Protein AF-A0A9K3JMM3-F1 (afdb_monomer)

pLDDT: mean 75.7, std 21.14, range [38.44, 96.19]

Sequence (194 aa):
MEPSAQTVDEVAEAVVTAVVGEQLLEKEHEPLLEPLADPWCVDEVEKDARACENVYDCAMMAVAKGASACLDSLWYVHSGGSRHMTGCRALLKDFKNHGWGDISFGNNSKGKVLGSGIVQNGNLKFENVKLIDNLKFNLLSVSQVSDKGCGSFFTKDSCKIIGPEMVKKIEVVIAGGKTHLVAQRSGNVYVVDM

InterPro domains:
  IPR054722 Retrovirus-related Pol polyprotein from transposon TNT 1-94-like, beta-barrel domain [PF22936] (75-150)

Organism: Helianthus annuus (NCBI:txid4232)

Mean predicted aligned error: 13.37 Å

Solvent-accessible surface area (backbone atoms only — not comparable to full-atom values): 11878 Å² total; per-residue (Å²): 135,80,82,83,78,79,51,76,64,60,56,50,52,51,50,52,49,55,66,58,65,78,64,84,77,80,87,76,80,73,78,79,72,73,86,72,73,64,90,82,62,85,70,91,67,87,66,85,73,74,72,40,82,38,53,62,59,49,48,52,40,19,69,76,61,37,73,84,56,28,68,85,68,48,68,43,81,28,62,92,29,71,54,34,34,26,42,39,63,43,65,40,42,86,62,43,81,64,58,68,63,70,44,75,47,97,84,72,47,72,33,47,30,51,27,32,16,31,40,72,59,92,92,50,72,45,71,72,29,28,32,27,57,91,38,90,62,27,32,40,16,44,43,67,42,39,75,70,48,26,36,81,49,78,54,99,89,48,75,44,82,39,53,45,77,59,37,58,57,49,53,57,54,53,73,77,45,92,77,92,79,77,60,48,77,56,91,40,38,67,48,65,91,130

Foldseek 3Di:
DDDDDDDPVVVVVVVVCVVVVVPPPDDPPDPPDDPDDDPPDDPPDPPPPPAQQALVVLVVQCVVPNNSRSQQNDEDEDQADLAFEHQHPHQFDPWDQPFDDWDADPVRDTWTFRTAGWHDDVPDIDGRHTNTHPDSHGYDQQLSLVVQLWHWDDDPRDTDTHHNVVVVVVVVVVVVDDDDAAFPDDNSHTHDDD

Structure (mmCIF, N/CA/C/O backbone):
data_AF-A0A9K3JMM3-F1
#
_entry.id   AF-A0A9K3JMM3-F1
#
loop_
_atom_site.group_PDB
_atom_site.id
_atom_site.type_symbol
_atom_site.label_atom_id
_atom_site.label_alt_id
_atom_site.label_comp_id
_atom_site.label_asym_id
_atom_site.label_entity_id
_atom_site.label_seq_id
_atom_site.pdbx_PDB_ins_code
_atom_site.Cartn_x
_atom_site.Cartn_y
_atom_site.Cartn_z
_atom_site.occupancy
_atom_site.B_iso_or_equiv
_atom_site.auth_seq_id
_atom_site.auth_comp_id
_atom_site.auth_asym_id
_atom_site.auth_atom_id
_atom_site.pdbx_PDB_model_num
ATOM 1 N N . MET A 1 1 ? -44.384 27.403 29.704 1.00 40.84 1 MET A N 1
ATOM 2 C CA . MET A 1 1 ? -44.142 26.360 28.689 1.00 40.84 1 MET A CA 1
ATOM 3 C C . MET A 1 1 ? -42.643 26.270 28.522 1.00 40.84 1 MET A C 1
ATOM 5 O O . MET A 1 1 ? -42.062 27.150 27.904 1.00 40.84 1 MET A O 1
ATOM 9 N N . GLU A 1 2 ? -42.021 25.302 29.186 1.00 38.44 2 GLU A N 1
ATOM 10 C CA . GLU A 1 2 ? -40.611 24.980 28.953 1.00 38.44 2 GLU A CA 1
ATOM 11 C C . GLU A 1 2 ? -40.484 24.204 27.634 1.00 38.44 2 GLU A C 1
ATOM 13 O O . GLU A 1 2 ? -41.403 23.451 27.293 1.00 38.44 2 GLU A O 1
ATOM 18 N N . PRO A 1 3 ? -39.394 24.377 26.869 1.00 44.03 3 PRO A N 1
ATOM 19 C CA . PRO A 1 3 ? -39.139 23.532 25.717 1.00 44.03 3 PRO A CA 1
ATOM 20 C C . PRO A 1 3 ? -38.742 22.130 26.195 1.00 44.03 3 PRO A C 1
ATOM 22 O O . PRO A 1 3 ? -37.844 21.967 27.017 1.00 44.03 3 PRO A O 1
ATOM 25 N N . SER A 1 4 ? -39.430 21.121 25.666 1.00 50.47 4 SER A N 1
ATOM 26 C CA . SER A 1 4 ? -39.085 19.707 25.818 1.00 50.47 4 SER A CA 1
ATOM 27 C C . SER A 1 4 ? -37.647 19.471 25.348 1.00 50.47 4 SER A C 1
ATOM 29 O O . SER A 1 4 ? -37.354 19.654 24.167 1.00 50.47 4 SER A O 1
ATOM 31 N N . ALA A 1 5 ? -36.754 19.073 26.256 1.00 52.50 5 ALA A N 1
ATOM 32 C CA . ALA A 1 5 ? -35.408 18.635 25.905 1.00 52.50 5 ALA A CA 1
ATOM 33 C C . ALA A 1 5 ? -35.500 17.288 25.175 1.00 52.50 5 ALA A C 1
ATOM 35 O O . ALA A 1 5 ? -35.987 16.312 25.743 1.00 52.50 5 ALA A O 1
ATOM 36 N N . GLN A 1 6 ? -35.058 17.248 23.918 1.00 56.22 6 GLN A N 1
ATOM 37 C CA . GLN A 1 6 ? -34.890 15.990 23.191 1.00 56.22 6 GLN A CA 1
ATOM 38 C C . GLN A 1 6 ? -33.828 15.145 23.889 1.00 56.22 6 GLN A C 1
ATOM 40 O O . GLN A 1 6 ? -32.805 15.663 24.353 1.00 56.22 6 GLN A O 1
ATOM 45 N N . THR A 1 7 ? -34.090 13.849 24.001 1.00 52.94 7 THR A N 1
ATOM 46 C CA . THR A 1 7 ? -33.175 12.936 24.693 1.00 52.94 7 THR A CA 1
ATOM 47 C C . THR A 1 7 ? -31.990 12.596 23.787 1.00 52.94 7 THR A C 1
ATOM 49 O O . THR A 1 7 ? -32.100 12.609 22.563 1.00 52.94 7 THR A O 1
ATOM 52 N N . VAL A 1 8 ? -30.825 12.311 24.376 1.00 52.12 8 VAL A N 1
ATOM 53 C CA . VAL A 1 8 ? -29.589 11.985 23.634 1.00 52.12 8 VAL A CA 1
ATOM 54 C C . VAL A 1 8 ? -29.754 10.812 22.657 1.00 52.12 8 VAL A C 1
ATOM 56 O O . VAL A 1 8 ? -29.064 10.774 21.639 1.00 52.12 8 VAL A O 1
ATOM 59 N N . ASP A 1 9 ? -30.706 9.916 22.920 1.00 47.91 9 ASP A N 1
ATOM 60 C CA . ASP A 1 9 ? -31.040 8.783 22.055 1.00 47.91 9 ASP A CA 1
ATOM 61 C C . ASP A 1 9 ? -31.809 9.213 20.792 1.00 47.91 9 ASP A C 1
ATOM 63 O O . ASP A 1 9 ? -31.515 8.720 19.705 1.00 47.91 9 ASP A O 1
ATOM 67 N N . GLU A 1 10 ? -32.709 10.201 20.883 1.00 49.94 10 GLU A N 1
ATOM 68 C CA . GLU A 1 10 ? -33.426 10.750 19.716 1.00 49.94 10 GLU A CA 1
ATOM 69 C C . GLU A 1 10 ? -32.476 11.498 18.769 1.00 49.94 10 GLU A C 1
ATOM 71 O O . GLU A 1 10 ? -32.615 11.435 17.545 1.00 49.94 10 GLU A O 1
ATOM 76 N N .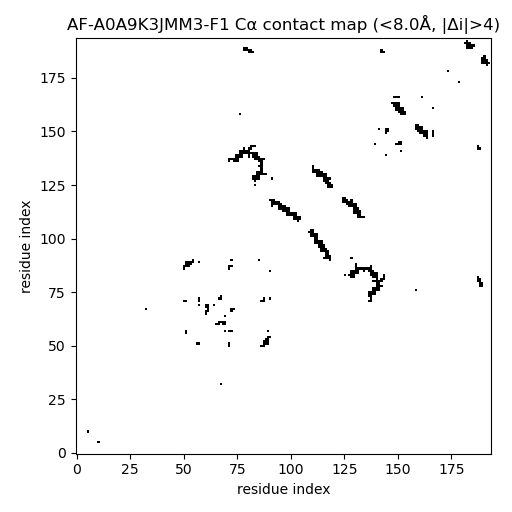 VAL A 1 11 ? -31.465 12.177 19.323 1.00 53.78 11 VAL A N 1
ATOM 77 C CA . VAL A 1 11 ? -30.425 12.848 18.528 1.00 53.78 11 VAL A CA 1
ATOM 78 C C . VAL A 1 11 ? -29.513 11.817 17.853 1.00 53.78 11 VAL A C 1
ATOM 80 O O . VAL A 1 11 ? -29.134 11.999 16.695 1.00 53.78 11 VAL A O 1
ATOM 83 N N . ALA A 1 12 ? -29.188 10.712 18.533 1.00 47.06 12 ALA A N 1
ATOM 84 C CA . ALA A 1 12 ? -28.385 9.633 17.963 1.00 47.06 12 ALA A CA 1
ATOM 85 C C . ALA A 1 12 ? -29.111 8.925 16.806 1.00 47.06 12 ALA A C 1
ATOM 87 O O . ALA A 1 12 ? -28.511 8.699 15.753 1.00 47.06 12 ALA A O 1
ATOM 88 N N . GLU A 1 13 ? -30.405 8.640 16.954 1.00 49.00 13 GLU A N 1
ATOM 89 C CA . GLU A 1 13 ? -31.210 7.992 15.913 1.00 49.00 13 GLU A CA 1
ATOM 90 C C . GLU A 1 13 ? -31.421 8.907 14.689 1.00 49.00 13 GLU A C 1
ATOM 92 O O . GLU A 1 13 ? -31.326 8.458 13.539 1.00 49.00 13 GLU A O 1
ATOM 97 N N . ALA A 1 14 ? -31.595 10.215 14.912 1.00 48.62 14 ALA A N 1
ATOM 98 C CA . ALA A 1 14 ? -31.686 11.210 13.843 1.00 48.62 14 ALA A CA 1
ATOM 99 C C . ALA A 1 14 ? -30.371 11.352 13.051 1.00 48.62 14 ALA A C 1
ATOM 101 O O . ALA A 1 14 ? -30.397 11.461 11.823 1.00 48.62 14 ALA A O 1
ATOM 102 N N . VAL A 1 15 ? -29.214 11.291 13.725 1.00 50.47 15 VAL A N 1
ATOM 103 C CA . VAL A 1 15 ? -27.894 11.316 13.068 1.00 50.47 15 VAL A CA 1
ATOM 104 C C . VAL A 1 15 ? -27.652 10.033 12.276 1.00 50.47 15 VAL A C 1
ATOM 106 O O . VAL A 1 15 ? -27.189 10.103 11.139 1.00 50.47 15 VAL A O 1
ATOM 109 N N . VAL A 1 16 ? -28.007 8.866 12.822 1.00 50.56 16 VAL A N 1
ATOM 110 C CA . VAL A 1 16 ? -27.906 7.588 12.097 1.00 50.56 16 VAL A CA 1
ATOM 111 C C . VAL A 1 16 ? -28.783 7.615 10.844 1.00 50.56 16 VAL A C 1
ATOM 113 O O . VAL A 1 16 ? -28.319 7.251 9.766 1.00 50.56 16 VAL A O 1
ATOM 116 N N . THR A 1 17 ? -30.007 8.134 10.940 1.00 47.72 17 THR A N 1
ATOM 117 C CA . THR A 1 17 ? -30.929 8.224 9.798 1.00 47.72 17 THR A CA 1
ATOM 118 C C . THR A 1 17 ? -30.439 9.208 8.728 1.00 47.72 17 THR A C 1
ATOM 120 O O . THR A 1 17 ? -30.522 8.901 7.540 1.00 47.72 17 THR A O 1
ATOM 123 N N . ALA A 1 18 ? -29.857 10.348 9.117 1.00 49.53 18 ALA A N 1
ATOM 124 C CA . ALA A 1 18 ? -29.279 11.313 8.176 1.00 49.53 18 ALA A CA 1
ATOM 125 C C . ALA A 1 18 ? -28.027 10.767 7.460 1.00 49.53 18 ALA A C 1
ATOM 127 O O . ALA A 1 18 ? -27.873 10.953 6.255 1.00 49.53 18 ALA A O 1
ATOM 128 N N . VAL A 1 19 ? -27.167 10.027 8.171 1.00 46.19 19 VAL A N 1
ATOM 129 C CA . VAL A 1 19 ? -25.954 9.408 7.599 1.00 46.19 19 VAL A CA 1
ATOM 130 C C . VAL A 1 19 ? -26.296 8.241 6.664 1.00 46.19 19 VAL A C 1
ATOM 132 O O . VAL A 1 19 ? -25.589 8.011 5.683 1.00 46.19 19 VAL A O 1
ATOM 135 N N . VAL A 1 20 ? -27.383 7.515 6.942 1.00 47.62 20 VAL A N 1
ATOM 136 C CA . VAL A 1 20 ? -27.841 6.381 6.121 1.00 47.62 20 VAL A CA 1
ATOM 137 C C . VAL A 1 20 ? -28.687 6.847 4.924 1.00 47.62 20 VAL A C 1
ATOM 139 O O . VAL A 1 20 ? -28.633 6.227 3.862 1.00 47.62 20 VAL A O 1
ATOM 142 N N . GLY A 1 21 ? -29.429 7.953 5.057 1.00 38.47 21 GLY A N 1
ATOM 143 C CA . GLY A 1 21 ? -30.327 8.481 4.023 1.00 38.47 21 GLY A CA 1
ATOM 144 C C . GLY A 1 21 ? -29.632 9.123 2.817 1.00 38.47 21 GLY A C 1
ATOM 145 O O . GLY A 1 21 ? -30.155 9.045 1.709 1.00 38.47 21 GLY A O 1
ATOM 146 N N . GLU A 1 22 ? -28.438 9.697 2.988 1.00 44.50 22 GLU A N 1
ATOM 147 C CA . GLU A 1 22 ? -27.699 10.360 1.896 1.00 44.50 22 GLU A CA 1
ATOM 148 C C . GLU A 1 22 ? -26.806 9.411 1.063 1.00 44.50 22 GLU A C 1
ATOM 150 O O . GLU A 1 22 ? -26.149 9.862 0.128 1.00 44.50 22 GLU A O 1
ATOM 155 N N . GLN A 1 23 ? -26.774 8.099 1.349 1.00 44.72 23 GLN A N 1
ATOM 156 C CA . GLN A 1 23 ? -25.874 7.139 0.673 1.00 44.72 23 GLN A CA 1
ATOM 157 C C . GLN A 1 23 ? -26.557 6.089 -0.225 1.00 44.72 23 GLN A C 1
ATOM 159 O O . GLN A 1 23 ? -25.914 5.129 -0.651 1.00 44.72 23 GLN A O 1
ATOM 164 N N . LEU A 1 24 ? -27.836 6.250 -0.573 1.00 44.50 24 LEU A N 1
ATOM 165 C CA . LEU A 1 24 ? -28.531 5.353 -1.511 1.00 44.50 24 LEU A CA 1
ATOM 166 C C . LEU A 1 24 ? -28.664 5.965 -2.916 1.00 44.50 24 LEU A C 1
ATOM 168 O O . LEU A 1 24 ? -29.763 6.239 -3.376 1.00 44.50 24 LEU A O 1
ATOM 172 N N . LEU A 1 25 ? -27.526 6.159 -3.584 1.00 40.81 25 LEU A N 1
ATOM 173 C CA . LEU A 1 25 ? -27.327 6.370 -5.032 1.00 40.81 25 LEU A CA 1
ATOM 174 C C . LEU A 1 25 ? -25.798 6.291 -5.220 1.00 40.81 25 LEU A C 1
ATOM 176 O O . LEU A 1 25 ? -25.094 7.118 -4.663 1.00 40.81 25 LEU A O 1
ATOM 180 N N . GLU A 1 26 ? -25.149 5.314 -5.847 1.00 39.22 26 GLU A N 1
ATOM 181 C CA . GLU A 1 26 ? -25.506 4.262 -6.794 1.00 39.22 26 GLU A CA 1
ATOM 182 C C . GLU A 1 26 ? -24.746 2.987 -6.366 1.00 39.22 26 GLU A C 1
ATOM 184 O O . GLU A 1 26 ? -23.553 3.037 -6.066 1.00 39.22 26 GLU A O 1
ATOM 189 N N . LYS A 1 27 ? -25.415 1.829 -6.306 1.00 38.91 27 LYS A N 1
ATOM 190 C CA . LYS A 1 27 ? -24.724 0.534 -6.207 1.00 38.91 27 LYS A CA 1
ATOM 191 C C . LYS A 1 27 ? -24.487 0.024 -7.620 1.00 38.91 27 LYS A C 1
ATOM 193 O O . LYS A 1 27 ? -25.321 -0.709 -8.148 1.00 38.91 27 LYS A O 1
ATOM 198 N N . GLU A 1 28 ? -23.349 0.364 -8.209 1.00 40.84 28 GLU A N 1
ATOM 199 C CA . GLU A 1 28 ? -22.775 -0.546 -9.194 1.00 40.84 28 GLU A CA 1
ATOM 200 C C . GLU A 1 28 ? -22.227 -1.751 -8.425 1.00 40.84 28 GLU A C 1
ATOM 202 O O . GLU A 1 28 ? -21.422 -1.624 -7.501 1.00 40.84 28 GLU A O 1
ATOM 207 N N . HIS A 1 29 ? -22.769 -2.928 -8.726 1.00 38.84 29 HIS A N 1
ATOM 208 C CA . HIS A 1 29 ? -22.307 -4.187 -8.166 1.00 38.84 29 HIS A CA 1
ATOM 209 C C . HIS A 1 29 ? -20.932 -4.471 -8.772 1.00 38.84 29 HIS A C 1
ATOM 211 O O . HIS A 1 29 ? -20.838 -4.982 -9.887 1.00 38.84 29 HIS A O 1
ATOM 217 N N . GLU A 1 30 ? -19.873 -4.076 -8.066 1.00 45.75 30 GLU A N 1
ATOM 218 C CA . GLU A 1 30 ? -18.509 -4.436 -8.437 1.00 45.75 30 GLU A CA 1
ATOM 219 C C . GLU A 1 30 ? -18.429 -5.971 -8.490 1.00 45.75 30 GLU A C 1
ATOM 221 O O . GLU A 1 30 ? -18.826 -6.631 -7.521 1.00 45.75 30 GLU A O 1
ATOM 226 N N . PRO A 1 31 ? -18.028 -6.570 -9.627 1.00 39.38 31 PRO A N 1
ATOM 227 C CA . PRO A 1 31 ? -18.013 -8.016 -9.758 1.00 39.38 31 PRO A CA 1
ATOM 228 C C . PRO A 1 31 ? -17.074 -8.588 -8.700 1.00 39.38 31 PRO A C 1
ATOM 230 O O . PRO A 1 31 ? -15.907 -8.204 -8.617 1.00 39.38 31 PRO A O 1
ATOM 233 N N . LEU A 1 32 ? -17.608 -9.494 -7.877 1.00 42.44 32 LEU A N 1
ATOM 234 C CA . LEU A 1 32 ? -16.828 -10.248 -6.906 1.00 42.44 32 LEU A CA 1
ATOM 235 C C . LEU A 1 32 ? -15.679 -10.923 -7.656 1.00 42.44 32 LEU A C 1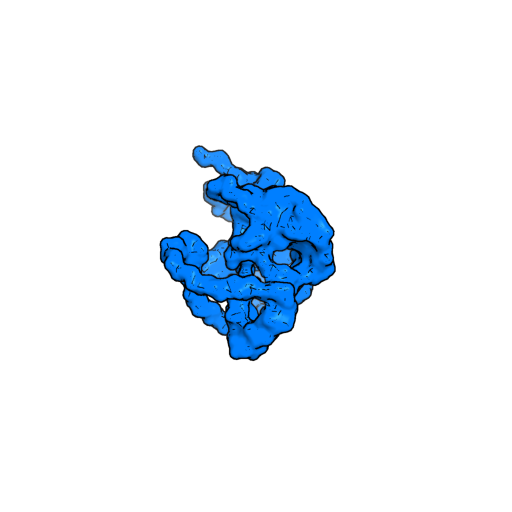
ATOM 237 O O . LEU A 1 32 ? -15.908 -11.824 -8.463 1.00 42.44 32 LEU A O 1
ATOM 241 N N . LEU A 1 33 ? -14.456 -10.455 -7.405 1.00 51.12 33 LEU A N 1
ATOM 242 C CA . LEU A 1 33 ? -13.248 -11.151 -7.821 1.00 51.12 33 LEU A CA 1
ATOM 243 C C . LEU A 1 33 ? -13.374 -12.602 -7.358 1.00 51.12 33 LEU A C 1
ATOM 245 O O . LEU A 1 33 ? -13.682 -12.850 -6.189 1.00 51.12 33 LEU A O 1
ATOM 249 N N . GLU A 1 34 ? -13.161 -13.555 -8.266 1.00 51.84 34 GLU A N 1
ATOM 250 C CA . GLU A 1 34 ? -13.049 -14.959 -7.873 1.00 51.84 34 GLU A CA 1
ATOM 251 C C . GLU A 1 34 ? -12.017 -15.086 -6.739 1.00 51.84 34 GLU A C 1
ATOM 253 O O . GLU A 1 34 ? -11.050 -14.313 -6.719 1.00 51.84 34 GLU A O 1
ATOM 258 N N . PRO A 1 35 ? -12.196 -16.027 -5.789 1.00 53.72 35 PRO A N 1
ATOM 259 C CA . PRO A 1 35 ? -11.245 -16.215 -4.703 1.00 53.72 35 PRO A CA 1
ATOM 260 C C . PRO A 1 35 ? -9.839 -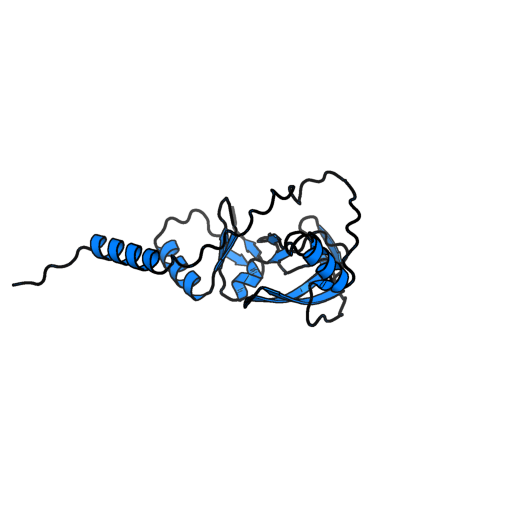16.403 -5.274 1.00 53.72 35 PRO A C 1
ATOM 262 O O . PRO A 1 35 ? -9.540 -17.414 -5.909 1.00 53.72 35 PRO A O 1
ATOM 265 N N . LEU A 1 36 ? -8.978 -15.404 -5.074 1.00 58.09 36 LEU A N 1
ATOM 266 C CA . LEU A 1 36 ? -7.575 -15.512 -5.445 1.00 58.09 36 LEU A CA 1
ATOM 267 C C . LEU A 1 36 ? -6.972 -16.639 -4.602 1.00 58.09 36 LEU A C 1
ATOM 269 O O . LEU A 1 36 ? -7.187 -16.684 -3.389 1.00 58.09 36 LEU A O 1
ATOM 273 N N . ALA A 1 37 ? -6.234 -17.551 -5.240 1.00 58.72 37 ALA A N 1
ATOM 274 C CA . ALA A 1 37 ? -5.423 -18.527 -4.518 1.00 58.72 37 ALA A CA 1
ATOM 275 C C . ALA A 1 37 ? -4.534 -17.794 -3.504 1.00 58.72 37 ALA A C 1
ATOM 277 O O . ALA A 1 37 ? -4.104 -16.668 -3.778 1.00 58.72 37 ALA A O 1
ATOM 278 N N . ASP A 1 38 ? -4.277 -18.410 -2.345 1.00 63.50 38 ASP A N 1
ATOM 279 C CA . ASP A 1 38 ? -3.420 -17.803 -1.326 1.00 63.50 38 ASP A CA 1
ATOM 280 C C . ASP A 1 38 ? -2.061 -17.459 -1.966 1.00 63.50 38 ASP A C 1
ATOM 282 O O . ASP A 1 38 ? -1.335 -18.369 -2.375 1.00 63.50 38 ASP A O 1
ATOM 286 N N . PRO A 1 39 ? -1.710 -16.163 -2.089 1.00 59.72 39 PRO A N 1
ATOM 287 C CA . PRO A 1 39 ? -0.480 -15.737 -2.751 1.00 59.72 39 PRO A CA 1
ATOM 288 C C . PRO A 1 39 ? 0.781 -16.216 -2.016 1.00 59.72 39 PRO A C 1
ATOM 290 O O . PRO A 1 39 ? 1.875 -16.159 -2.580 1.00 59.72 39 PRO A O 1
ATOM 293 N N . TRP A 1 40 ? 0.645 -16.685 -0.773 1.00 66.75 40 TRP A N 1
ATOM 294 C CA . TRP A 1 40 ? 1.733 -17.220 0.039 1.00 66.75 40 TRP A CA 1
ATOM 295 C C . TRP A 1 40 ? 1.749 -18.753 0.104 1.00 66.75 40 TRP A C 1
ATOM 297 O O . TRP A 1 40 ? 2.710 -19.315 0.635 1.00 66.75 40 TRP A O 1
ATOM 307 N N . CYS A 1 41 ? 0.748 -19.444 -0.457 1.00 57.25 41 CYS A N 1
ATOM 308 C CA . CYS A 1 41 ? 0.793 -20.896 -0.622 1.00 57.25 41 CYS A CA 1
ATOM 309 C C . CYS A 1 41 ? 1.740 -21.259 -1.772 1.00 57.25 41 CYS A C 1
ATOM 311 O O . CYS A 1 41 ? 1.486 -20.976 -2.942 1.00 57.25 41 CYS A O 1
ATOM 313 N N . VAL A 1 42 ? 2.855 -21.895 -1.421 1.00 48.53 42 VAL A N 1
ATOM 314 C CA . VAL A 1 42 ? 3.873 -22.383 -2.354 1.00 48.53 42 VAL A CA 1
ATOM 315 C C . VAL A 1 42 ? 3.509 -23.768 -2.884 1.00 48.53 42 VAL A C 1
ATOM 317 O O . VAL A 1 42 ? 4.080 -24.764 -2.462 1.00 48.53 42 VAL A O 1
ATOM 320 N N . ASP A 1 43 ? 2.596 -23.830 -3.848 1.00 44.06 43 ASP A N 1
ATOM 321 C CA . ASP A 1 43 ? 2.647 -24.916 -4.827 1.00 44.06 43 ASP A CA 1
ATOM 322 C C . ASP A 1 43 ? 3.399 -24.370 -6.042 1.00 44.06 43 ASP A C 1
ATOM 324 O O . ASP A 1 43 ? 2.934 -23.455 -6.726 1.00 44.06 43 ASP A O 1
ATOM 328 N N . GLU A 1 44 ? 4.617 -24.872 -6.258 1.00 46.41 44 GLU A N 1
ATOM 329 C CA . GLU A 1 44 ? 5.494 -24.526 -7.379 1.00 46.41 44 GLU A CA 1
ATOM 330 C C . GLU A 1 44 ? 4.875 -24.978 -8.708 1.00 46.41 44 GLU A C 1
ATOM 332 O O . GLU A 1 44 ? 5.293 -25.950 -9.330 1.00 46.41 44 GLU A O 1
ATOM 337 N N . VAL A 1 45 ? 3.857 -24.265 -9.173 1.00 43.50 45 VAL A N 1
ATOM 338 C CA . VAL A 1 45 ? 3.504 -24.269 -10.585 1.00 43.50 45 VAL A CA 1
ATOM 339 C C . VAL A 1 45 ? 4.072 -22.981 -11.145 1.00 43.50 45 VAL A C 1
ATOM 341 O O . VAL A 1 45 ? 3.479 -21.910 -11.003 1.00 43.50 45 VAL A O 1
ATOM 344 N N . GLU A 1 46 ? 5.254 -23.081 -11.754 1.00 45.69 46 GLU A N 1
ATOM 345 C CA . GLU A 1 46 ? 5.751 -22.082 -12.696 1.00 45.69 46 GLU A CA 1
ATOM 346 C C . GLU A 1 46 ? 4.691 -21.894 -13.789 1.00 45.69 46 GLU A C 1
ATOM 348 O O . GLU A 1 46 ? 4.658 -22.579 -14.808 1.00 45.69 46 GLU A O 1
ATOM 353 N N . LYS A 1 47 ? 3.757 -20.972 -13.565 1.00 42.28 47 LYS A N 1
ATOM 354 C CA . LYS A 1 47 ? 3.131 -20.268 -14.671 1.00 42.28 47 LYS A CA 1
ATOM 355 C C . LYS A 1 47 ? 4.111 -19.177 -15.030 1.00 42.28 47 LYS A C 1
ATOM 357 O O . LYS A 1 47 ? 4.346 -18.297 -14.206 1.00 42.28 47 LYS A O 1
ATOM 362 N N . ASP A 1 48 ? 4.657 -19.263 -16.237 1.00 39.56 48 ASP A N 1
ATOM 363 C CA . ASP A 1 48 ? 5.355 -18.172 -16.906 1.00 39.56 48 ASP A CA 1
ATOM 364 C C . ASP A 1 48 ? 4.487 -16.908 -16.832 1.00 39.56 48 ASP A C 1
ATOM 366 O O . ASP A 1 48 ? 3.645 -16.629 -17.690 1.00 39.56 48 ASP A O 1
ATOM 370 N N . ALA A 1 49 ? 4.667 -16.140 -15.760 1.00 47.22 49 ALA A N 1
ATOM 371 C CA . ALA A 1 49 ? 4.226 -14.770 -15.659 1.00 47.22 49 ALA A CA 1
ATOM 372 C C . ALA A 1 49 ? 5.188 -13.998 -16.552 1.00 47.22 49 ALA A C 1
ATOM 374 O O . ALA A 1 49 ? 6.211 -13.487 -16.099 1.00 47.22 49 ALA A O 1
ATOM 375 N N . ARG A 1 50 ? 4.918 -14.011 -17.862 1.00 49.50 50 ARG A N 1
ATOM 376 C CA . ARG A 1 50 ? 5.608 -13.140 -18.807 1.00 49.50 50 ARG A CA 1
ATOM 377 C C . ARG A 1 50 ? 5.456 -11.726 -18.262 1.00 49.50 50 ARG A C 1
ATOM 379 O O . ARG A 1 50 ? 4.360 -11.176 -18.314 1.00 49.50 50 ARG A O 1
ATOM 386 N N . ALA A 1 51 ? 6.540 -11.180 -17.715 1.00 50.94 51 ALA A N 1
ATOM 387 C CA . ALA A 1 51 ? 6.569 -9.829 -17.193 1.00 50.94 51 ALA A CA 1
ATOM 388 C C . ALA A 1 51 ? 5.973 -8.898 -18.253 1.00 50.94 51 ALA A C 1
ATOM 390 O O . ALA A 1 51 ? 6.416 -8.905 -19.403 1.00 50.94 51 ALA A O 1
ATOM 391 N N . CYS A 1 52 ? 4.944 -8.127 -17.902 1.00 52.91 52 CYS A N 1
ATOM 392 C CA . CYS A 1 52 ? 4.442 -7.100 -18.804 1.00 52.91 52 CYS A CA 1
ATOM 393 C C . CYS A 1 52 ? 5.521 -6.018 -18.967 1.00 52.91 52 CYS A C 1
ATOM 395 O O . CYS A 1 52 ? 5.622 -5.069 -18.185 1.00 52.91 52 CYS A O 1
ATOM 397 N N . GLU A 1 53 ? 6.353 -6.176 -19.995 1.00 52.06 53 GLU A N 1
ATOM 398 C CA . GLU A 1 53 ? 7.451 -5.260 -20.312 1.00 52.06 53 GLU A CA 1
ATOM 399 C C . GLU A 1 53 ? 6.937 -3.903 -20.814 1.00 52.06 53 GLU A C 1
ATOM 401 O O . GLU A 1 53 ? 7.660 -2.904 -20.772 1.00 52.06 53 GLU A O 1
ATOM 406 N N . ASN A 1 54 ? 5.680 -3.830 -21.269 1.00 55.53 54 ASN A N 1
ATOM 407 C CA . ASN A 1 54 ? 5.095 -2.610 -21.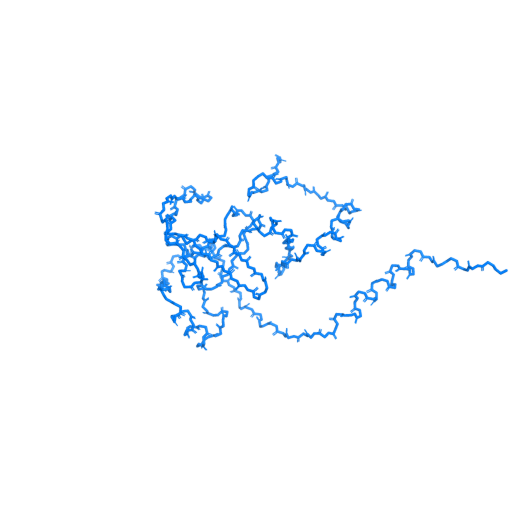808 1.00 55.53 54 ASN A CA 1
ATOM 408 C C . ASN A 1 54 ? 3.593 -2.449 -21.489 1.00 55.53 54 ASN A C 1
ATOM 410 O O . ASN A 1 54 ? 2.884 -3.384 -21.121 1.00 55.53 54 ASN A O 1
ATOM 414 N N . VAL A 1 55 ? 3.120 -1.206 -21.623 1.00 52.56 55 VAL A N 1
ATOM 415 C CA . VAL A 1 55 ? 1.738 -0.789 -21.322 1.00 52.56 55 VAL A CA 1
ATOM 416 C C . VAL A 1 55 ? 0.720 -1.456 -22.251 1.00 52.56 55 VAL A C 1
ATOM 418 O O . VAL A 1 55 ? -0.406 -1.696 -21.827 1.00 52.56 55 VAL A O 1
ATOM 421 N N . TYR A 1 56 ? 1.108 -1.791 -23.485 1.00 51.00 56 TYR A N 1
ATOM 422 C CA . TYR A 1 56 ? 0.225 -2.442 -24.452 1.00 51.00 56 TYR A CA 1
ATOM 423 C C . TYR A 1 56 ? -0.079 -3.889 -24.062 1.00 51.00 56 TYR A C 1
ATOM 425 O O . TYR A 1 56 ? -1.230 -4.291 -24.171 1.00 51.00 56 TYR A O 1
ATOM 433 N N . ASP A 1 57 ? 0.888 -4.635 -23.528 1.00 54.25 57 ASP A N 1
ATOM 434 C CA . ASP A 1 57 ? 0.670 -6.004 -23.045 1.00 54.25 57 ASP A CA 1
ATOM 435 C C . ASP A 1 57 ? -0.324 -6.015 -21.866 1.00 54.25 57 ASP A C 1
ATOM 437 O O . ASP A 1 57 ? -1.299 -6.768 -21.881 1.00 54.25 57 ASP A O 1
ATOM 441 N N . CYS A 1 58 ? -0.168 -5.099 -20.900 1.00 52.59 58 CYS A N 1
ATOM 442 C CA . CYS A 1 58 ? -1.140 -4.912 -19.814 1.00 52.59 58 CYS A CA 1
ATOM 443 C C . CYS A 1 58 ? -2.519 -4.459 -20.323 1.00 52.59 58 CYS A C 1
ATOM 445 O O . CYS A 1 58 ? -3.539 -4.985 -19.877 1.00 52.59 58 CYS A O 1
ATOM 447 N N . ALA A 1 59 ? -2.566 -3.496 -21.252 1.00 53.22 59 ALA A N 1
ATOM 448 C CA . ALA A 1 59 ? -3.812 -2.964 -21.801 1.00 53.22 59 ALA A CA 1
ATOM 449 C C . ALA A 1 59 ? -4.569 -4.012 -22.628 1.00 53.22 59 ALA A C 1
ATOM 451 O O . ALA A 1 59 ? -5.780 -4.136 -22.484 1.00 53.22 59 ALA A O 1
ATOM 452 N N . MET A 1 60 ? -3.877 -4.810 -23.441 1.00 53.97 60 MET A N 1
ATOM 453 C CA . MET A 1 60 ? -4.484 -5.884 -24.232 1.00 53.97 60 MET A CA 1
ATOM 454 C C . MET A 1 60 ? -5.031 -6.999 -23.335 1.00 53.97 60 MET A C 1
ATOM 456 O O . MET A 1 60 ? -6.131 -7.488 -23.583 1.00 53.97 60 MET A O 1
ATOM 460 N N . MET A 1 61 ? -4.325 -7.357 -22.254 1.00 54.78 61 MET A N 1
ATOM 461 C CA . MET A 1 61 ? -4.829 -8.320 -21.264 1.00 54.78 61 MET A CA 1
ATOM 462 C C . MET A 1 61 ? -6.049 -7.780 -20.502 1.00 54.78 61 MET A C 1
ATOM 464 O O . MET A 1 61 ? -7.024 -8.510 -20.317 1.00 54.78 61 MET A O 1
ATOM 468 N N . ALA A 1 62 ? -6.032 -6.497 -20.125 1.00 51.78 62 ALA A N 1
ATOM 469 C CA . ALA A 1 62 ? -7.161 -5.820 -19.487 1.00 51.78 62 ALA A CA 1
ATOM 470 C C . ALA A 1 62 ? -8.378 -5.678 -20.422 1.00 51.78 62 ALA A C 1
ATOM 472 O O . ALA A 1 62 ? -9.513 -5.800 -19.972 1.00 51.78 62 ALA A O 1
ATOM 473 N N . VAL A 1 63 ? -8.169 -5.459 -21.724 1.00 51.34 63 VAL A N 1
ATOM 474 C CA . VAL A 1 63 ? -9.246 -5.403 -22.731 1.00 51.34 63 VAL A CA 1
ATOM 475 C C . VAL A 1 63 ? -9.823 -6.793 -23.004 1.00 51.34 63 VAL A C 1
ATOM 477 O O . VAL A 1 63 ? -11.036 -6.936 -23.122 1.00 51.34 63 VAL A O 1
ATOM 480 N N . ALA A 1 64 ? -8.982 -7.828 -23.076 1.00 52.12 64 ALA A N 1
ATOM 481 C CA . ALA A 1 64 ? -9.424 -9.187 -23.385 1.00 52.12 64 ALA A CA 1
ATOM 482 C C . ALA A 1 64 ? -10.156 -9.877 -22.223 1.00 52.12 64 ALA A C 1
ATOM 484 O O . ALA A 1 64 ? -10.988 -10.749 -22.467 1.00 52.12 64 ALA A O 1
ATOM 485 N N . LYS A 1 65 ? -9.827 -9.535 -20.971 1.00 44.81 65 LYS A N 1
ATOM 486 C CA . LYS A 1 65 ? -10.339 -10.245 -19.787 1.00 44.81 65 LYS A CA 1
ATOM 487 C C . LYS A 1 65 ? -10.939 -9.335 -18.697 1.00 44.81 65 LYS A C 1
ATOM 489 O O . LYS A 1 65 ? -11.409 -9.843 -17.687 1.00 44.81 65 LYS A O 1
ATOM 494 N N . GLY A 1 66 ? -10.954 -8.016 -18.894 1.00 43.59 66 GLY A N 1
ATOM 495 C CA . GLY A 1 66 ? -11.320 -7.017 -17.881 1.00 43.59 66 GLY A CA 1
ATOM 496 C C . GLY A 1 66 ? -10.104 -6.524 -17.084 1.00 43.59 66 GLY A C 1
ATOM 497 O O . GLY A 1 66 ? -9.124 -7.248 -16.916 1.00 43.59 66 GLY A O 1
ATOM 498 N N . ALA A 1 67 ? -10.152 -5.288 -16.569 1.00 44.78 67 ALA A N 1
ATOM 499 C CA . ALA A 1 67 ? -9.048 -4.669 -15.815 1.00 44.78 67 ALA A CA 1
ATOM 500 C C . ALA A 1 67 ? -8.604 -5.488 -14.588 1.00 44.78 67 ALA A C 1
ATOM 502 O O . ALA A 1 67 ? -7.459 -5.391 -14.165 1.00 44.78 67 ALA A O 1
ATOM 503 N N . SER A 1 68 ? -9.491 -6.327 -14.052 1.00 45.75 68 SER A N 1
ATOM 504 C CA . SER A 1 68 ? -9.216 -7.210 -12.919 1.00 45.75 68 SER A CA 1
ATOM 505 C C . SER A 1 68 ? -8.520 -8.528 -13.305 1.00 45.75 68 SER A C 1
ATOM 507 O O . SER A 1 68 ? -8.107 -9.278 -12.423 1.00 45.75 68 SER A O 1
ATOM 509 N N . ALA A 1 69 ? -8.383 -8.830 -14.599 1.00 40.41 69 ALA A N 1
ATOM 510 C CA . ALA A 1 69 ? -7.903 -10.122 -15.080 1.00 40.41 69 ALA A CA 1
ATOM 511 C C . ALA A 1 69 ? -6.464 -10.116 -15.621 1.00 40.41 69 ALA A C 1
ATOM 513 O O . ALA A 1 69 ? -5.945 -11.173 -15.995 1.00 40.41 69 ALA A O 1
ATOM 514 N N . CYS A 1 70 ? -5.779 -8.969 -15.626 1.00 52.72 70 CYS A N 1
ATOM 515 C CA . CYS A 1 70 ? -4.320 -8.978 -15.618 1.00 52.72 70 CYS A CA 1
ATOM 516 C C . CYS A 1 70 ? -3.851 -9.086 -14.160 1.00 52.72 70 CYS A C 1
ATOM 518 O O . CYS A 1 70 ? -3.875 -8.105 -13.421 1.00 52.72 70 CYS A O 1
ATOM 520 N N . LEU A 1 71 ? -3.430 -10.289 -13.742 1.00 55.81 71 LEU A N 1
ATOM 521 C CA . LEU A 1 71 ? -2.861 -10.546 -12.405 1.00 55.81 71 LEU A CA 1
ATOM 522 C C . LEU A 1 71 ? -1.720 -9.566 -12.079 1.00 55.81 71 LEU A C 1
ATOM 524 O O . LEU A 1 71 ? -1.595 -9.113 -10.946 1.00 55.81 71 LEU A O 1
ATOM 528 N N . ASP A 1 72 ? -0.978 -9.146 -13.106 1.00 62.97 72 ASP A N 1
ATOM 529 C CA . ASP A 1 72 ? 0.093 -8.151 -13.027 1.00 62.97 72 ASP A CA 1
ATOM 530 C C . ASP A 1 72 ? -0.374 -6.758 -12.590 1.00 62.97 72 ASP A C 1
ATOM 532 O O . ASP A 1 72 ? 0.473 -5.930 -12.269 1.00 62.97 72 ASP A O 1
ATOM 536 N N . SER A 1 73 ? -1.683 -6.480 -12.568 1.00 72.62 73 SER A N 1
ATOM 537 C CA . SER A 1 73 ? -2.274 -5.220 -12.097 1.00 72.62 73 SER A CA 1
ATOM 538 C C . SER A 1 73 ? -2.897 -5.305 -10.705 1.00 72.62 73 SER A C 1
ATOM 540 O O . SER A 1 73 ? -3.253 -4.265 -10.149 1.00 72.62 73 SER A O 1
ATOM 542 N N . LEU A 1 74 ? -3.018 -6.504 -10.125 1.00 86.06 74 LEU A N 1
ATOM 543 C CA . LEU A 1 74 ? -3.587 -6.670 -8.791 1.00 86.06 74 LEU A CA 1
ATOM 544 C C . LEU A 1 74 ? -2.618 -6.137 -7.735 1.00 86.06 74 LEU A C 1
ATOM 546 O O . LEU A 1 74 ? -1.410 -6.373 -7.803 1.00 86.06 74 LEU A O 1
ATOM 550 N N . TRP A 1 75 ? -3.160 -5.422 -6.749 1.00 90.31 75 TRP A N 1
ATOM 551 C CA . TRP A 1 75 ? -2.405 -4.836 -5.643 1.00 90.31 75 TRP A CA 1
ATOM 552 C C . TRP A 1 75 ? -2.847 -5.432 -4.316 1.00 90.31 75 TRP A C 1
ATOM 554 O O . TRP A 1 75 ? -4.022 -5.381 -3.959 1.00 90.31 75 TRP A O 1
ATOM 564 N N . TYR A 1 76 ? -1.884 -5.921 -3.546 1.00 91.31 76 TYR A N 1
ATOM 565 C CA . TYR A 1 76 ? -2.104 -6.422 -2.199 1.00 91.31 76 TYR A CA 1
ATOM 566 C C . TYR A 1 76 ? -1.811 -5.308 -1.199 1.00 91.31 76 TYR A C 1
ATOM 568 O O . TYR A 1 76 ? -0.704 -4.764 -1.153 1.00 91.31 76 TYR A O 1
ATOM 576 N N . VAL A 1 77 ? -2.803 -4.954 -0.384 1.0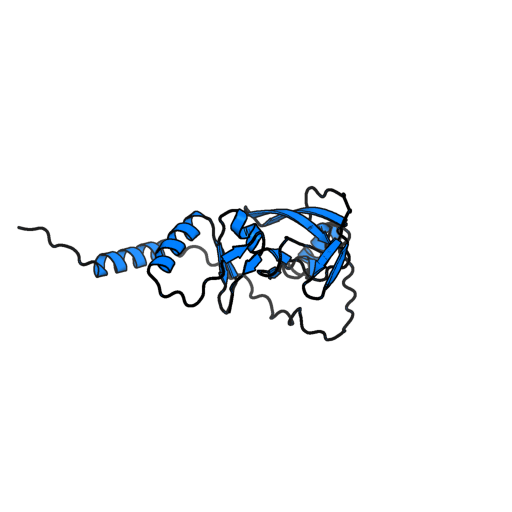0 93.62 77 VAL A N 1
ATOM 577 C CA . VAL A 1 77 ? -2.608 -3.990 0.703 1.00 93.62 77 VAL A CA 1
ATOM 578 C C . VAL A 1 77 ? -1.810 -4.670 1.811 1.00 93.62 77 VAL A C 1
ATOM 580 O O . VAL A 1 77 ? -2.232 -5.679 2.370 1.00 93.62 77 VAL A O 1
ATOM 583 N N . HIS A 1 78 ? -0.636 -4.127 2.116 1.00 92.44 78 HIS A N 1
ATOM 584 C CA . HIS A 1 78 ? 0.364 -4.791 2.935 1.00 92.44 78 HIS A CA 1
ATOM 585 C C . HIS A 1 78 ? 0.805 -3.900 4.101 1.00 92.44 78 HIS A C 1
ATOM 587 O O . HIS A 1 78 ? 1.487 -2.888 3.921 1.00 92.44 78 HIS A O 1
ATOM 593 N N . SER A 1 79 ? 0.421 -4.289 5.319 1.00 90.75 79 SER A N 1
ATOM 594 C CA . SER A 1 79 ? 0.778 -3.584 6.558 1.00 90.75 79 SER A CA 1
ATOM 595 C C . SER A 1 79 ? 2.226 -3.811 6.996 1.00 90.75 79 SER A C 1
ATOM 597 O O . SER A 1 79 ? 2.812 -2.933 7.623 1.00 90.75 79 SER A O 1
ATOM 599 N N . GLY A 1 80 ? 2.827 -4.944 6.617 1.00 86.94 80 GLY A N 1
ATOM 600 C CA . GLY A 1 80 ? 4.245 -5.246 6.859 1.00 86.94 80 GLY A CA 1
ATOM 601 C C . GLY A 1 80 ? 5.211 -4.560 5.885 1.00 86.94 80 GLY A C 1
ATOM 602 O O . GLY A 1 80 ? 6.426 -4.642 6.051 1.00 86.94 80 GLY A O 1
ATOM 603 N N . GLY A 1 81 ? 4.692 -3.879 4.859 1.00 86.25 81 GLY A N 1
ATOM 604 C CA . GLY A 1 81 ? 5.492 -3.263 3.808 1.00 86.25 81 GLY A CA 1
ATOM 605 C C . GLY A 1 81 ? 5.906 -1.841 4.153 1.00 86.25 81 GLY A C 1
ATOM 606 O O . GLY A 1 81 ? 5.058 -0.985 4.397 1.00 86.25 81 GLY A O 1
ATOM 607 N N . SER A 1 82 ? 7.203 -1.549 4.060 1.00 89.38 82 SER A N 1
ATOM 608 C CA . SER A 1 82 ? 7.729 -0.191 4.250 1.00 89.38 82 SER A CA 1
ATOM 609 C C . SER A 1 82 ? 7.652 0.690 2.998 1.00 89.38 82 SER A C 1
ATOM 611 O O . SER A 1 82 ? 7.910 1.895 3.080 1.00 89.38 82 SER A O 1
ATOM 613 N N . ARG A 1 83 ? 7.364 0.093 1.831 1.00 93.69 83 ARG A N 1
ATOM 614 C CA . ARG A 1 83 ? 7.297 0.767 0.530 1.00 93.69 83 ARG A CA 1
ATOM 615 C C . ARG A 1 83 ? 6.198 0.187 -0.356 1.00 93.69 83 ARG A C 1
ATOM 617 O O . ARG A 1 83 ? 5.958 -1.017 -0.324 1.00 93.69 83 ARG A O 1
ATOM 624 N N . HIS A 1 84 ? 5.599 1.025 -1.197 1.00 95.50 84 HIS A N 1
ATOM 625 C CA . HIS A 1 84 ? 4.852 0.594 -2.371 1.00 95.50 84 HIS A CA 1
ATOM 626 C C . HIS A 1 84 ? 5.813 -0.057 -3.367 1.00 95.50 84 HIS A C 1
ATOM 628 O O . HIS A 1 84 ? 6.861 0.519 -3.683 1.00 95.50 84 HIS A O 1
ATOM 634 N N . MET A 1 85 ? 5.463 -1.239 -3.866 1.00 94.88 85 MET A N 1
ATOM 635 C CA . MET A 1 85 ? 6.328 -2.029 -4.741 1.00 94.88 85 MET A CA 1
ATOM 636 C C . MET A 1 85 ? 5.533 -2.686 -5.864 1.00 94.88 85 MET A C 1
ATOM 638 O O . MET A 1 85 ? 4.385 -3.070 -5.673 1.00 94.88 85 MET A O 1
ATOM 642 N N . THR A 1 86 ? 6.154 -2.835 -7.026 1.00 93.56 86 THR A N 1
ATOM 643 C CA . THR A 1 86 ? 5.611 -3.578 -8.164 1.00 93.56 86 THR A CA 1
ATOM 644 C C . THR A 1 86 ? 6.740 -4.303 -8.883 1.00 93.56 86 THR A C 1
ATOM 646 O O . THR A 1 86 ? 7.862 -3.796 -8.922 1.00 93.56 86 THR A O 1
ATOM 649 N N . GLY A 1 87 ? 6.454 -5.479 -9.440 1.00 91.06 87 GLY A N 1
ATOM 650 C CA . GLY A 1 87 ? 7.329 -6.133 -10.419 1.00 91.06 87 GLY A CA 1
ATOM 651 C C . GLY A 1 87 ? 7.050 -5.698 -11.859 1.00 91.06 87 GLY A C 1
ATOM 652 O O . GLY A 1 87 ? 7.821 -5.999 -12.764 1.00 91.06 87 GLY A O 1
ATOM 653 N N . CYS A 1 88 ? 5.965 -4.955 -12.088 1.00 89.88 88 CYS A N 1
ATOM 654 C CA . CYS A 1 88 ? 5.473 -4.606 -13.410 1.00 89.88 88 CYS A CA 1
ATOM 655 C C . CYS A 1 88 ? 5.809 -3.152 -13.760 1.00 89.88 88 CYS A C 1
ATOM 657 O O . CYS A 1 88 ? 5.216 -2.191 -13.258 1.00 89.88 88 CYS A O 1
ATOM 659 N N . ARG A 1 89 ? 6.755 -2.969 -14.686 1.00 89.31 89 ARG A N 1
ATOM 660 C CA . ARG A 1 89 ? 7.162 -1.642 -15.173 1.00 89.31 89 ARG A CA 1
ATOM 661 C C . ARG A 1 89 ? 6.003 -0.887 -15.829 1.00 89.31 89 ARG A C 1
ATOM 663 O O . ARG A 1 89 ? 5.951 0.340 -15.711 1.00 89.31 89 ARG A O 1
ATOM 670 N N . ALA A 1 90 ? 5.098 -1.591 -16.507 1.00 88.12 90 ALA A N 1
ATOM 671 C CA . ALA A 1 90 ? 3.981 -1.004 -17.242 1.00 88.12 90 ALA A CA 1
ATOM 672 C C . ALA A 1 90 ? 2.990 -0.232 -16.349 1.00 88.12 90 ALA A C 1
ATOM 674 O O . ALA A 1 90 ? 2.361 0.714 -16.821 1.00 88.12 90 ALA A O 1
ATOM 675 N N . LEU A 1 91 ? 2.900 -0.564 -15.055 1.00 89.25 91 LEU A N 1
ATOM 676 C CA . LEU A 1 91 ? 2.030 0.138 -14.102 1.00 89.25 91 LEU A CA 1
ATOM 677 C C . LEU A 1 91 ? 2.545 1.528 -13.696 1.00 89.25 91 LEU A C 1
ATOM 679 O O . LEU A 1 91 ? 1.814 2.304 -13.080 1.00 89.25 91 LEU A O 1
ATOM 683 N N . LEU A 1 92 ? 3.808 1.845 -13.997 1.00 92.19 92 LEU A N 1
ATOM 684 C CA . LEU A 1 92 ? 4.473 3.050 -13.510 1.00 92.19 92 LEU A CA 1
ATOM 685 C C . LEU A 1 92 ? 4.425 4.189 -14.534 1.00 92.19 92 LEU A C 1
ATOM 687 O O . LEU A 1 92 ? 5.080 4.138 -15.584 1.00 92.19 92 LEU A O 1
ATOM 691 N N . LYS A 1 93 ? 3.731 5.269 -14.167 1.00 93.38 93 LYS A N 1
ATOM 692 C CA . LYS A 1 93 ? 3.827 6.586 -14.817 1.00 93.38 93 LYS A CA 1
ATOM 693 C C . LYS A 1 93 ? 5.069 7.335 -14.328 1.00 93.38 93 LYS A C 1
ATOM 695 O O . LYS A 1 93 ? 5.555 7.070 -13.227 1.00 93.38 93 LYS A O 1
ATOM 700 N N . ASP A 1 94 ? 5.577 8.256 -15.147 1.00 95.62 94 ASP A N 1
ATOM 701 C CA . ASP A 1 94 ? 6.741 9.110 -14.846 1.00 95.62 94 ASP A CA 1
ATOM 702 C C . ASP A 1 94 ? 7.936 8.344 -14.265 1.00 95.62 94 ASP A C 1
ATOM 704 O O . ASP A 1 94 ? 8.606 8.782 -13.325 1.00 95.62 94 ASP A O 1
ATOM 708 N N . PHE A 1 95 ? 8.173 7.145 -14.797 1.00 94.88 95 PHE A N 1
ATOM 709 C CA . PHE A 1 95 ? 9.203 6.264 -14.282 1.00 94.88 95 PHE A CA 1
ATOM 710 C C . PHE A 1 95 ? 10.588 6.876 -14.447 1.00 94.88 95 PHE A C 1
ATOM 712 O O . PHE A 1 95 ? 10.992 7.291 -15.535 1.00 94.88 95 PHE A O 1
ATOM 719 N N . LYS A 1 96 ? 11.345 6.835 -13.358 1.00 95.06 96 LYS A N 1
ATOM 720 C CA . LYS A 1 96 ? 12.745 7.222 -13.307 1.00 95.06 96 LYS A CA 1
ATOM 721 C C . LYS A 1 96 ? 13.568 5.971 -13.065 1.00 95.06 96 LYS A C 1
ATOM 723 O O . LYS A 1 96 ? 13.443 5.338 -12.014 1.00 95.06 96 LYS A O 1
ATOM 728 N N . ASN A 1 97 ? 14.413 5.643 -14.036 1.00 93.38 97 ASN A N 1
ATOM 729 C CA . ASN A 1 97 ? 15.460 4.657 -13.834 1.00 93.38 97 ASN A CA 1
ATOM 730 C C . ASN A 1 97 ? 16.549 5.296 -12.970 1.00 93.38 97 ASN A C 1
ATOM 732 O O . ASN A 1 97 ? 17.149 6.300 -13.348 1.00 93.38 97 ASN A O 1
ATOM 736 N N . HIS A 1 98 ? 16.767 4.729 -11.796 1.00 86.12 98 HIS A N 1
ATOM 737 C CA . HIS A 1 98 ? 17.843 5.126 -10.893 1.00 86.12 98 HIS A CA 1
ATOM 738 C C . HIS A 1 98 ? 18.380 3.903 -10.154 1.00 86.12 98 HIS A C 1
ATOM 740 O O . HIS A 1 98 ? 18.800 4.048 -9.018 1.00 86.12 98 HIS A O 1
ATOM 746 N N . GLY A 1 99 ? 18.308 2.720 -10.785 1.00 66.25 99 GLY A N 1
ATOM 747 C CA . GLY A 1 99 ? 18.418 1.376 -10.201 1.00 66.25 99 GLY A CA 1
ATOM 748 C C . GLY A 1 99 ? 19.644 1.074 -9.333 1.00 66.25 99 GLY A C 1
ATOM 749 O O . GLY A 1 99 ? 20.481 0.245 -9.684 1.00 66.25 99 GLY A O 1
ATOM 750 N N . TRP A 1 100 ? 19.712 1.713 -8.171 1.00 75.56 100 TRP A N 1
ATOM 751 C CA . TRP A 1 100 ? 20.748 1.559 -7.168 1.00 75.56 100 TRP A CA 1
ATOM 752 C C . TRP A 1 100 ? 20.099 1.128 -5.850 1.00 75.56 100 TRP A C 1
ATOM 754 O O . TRP A 1 100 ? 19.183 1.782 -5.344 1.00 75.56 100 TRP A O 1
ATOM 764 N N . GLY A 1 101 ? 20.612 0.037 -5.284 1.00 87.38 101 GLY A N 1
ATOM 765 C CA . GLY A 1 101 ? 20.222 -0.481 -3.976 1.00 87.38 101 GLY A CA 1
ATOM 766 C C . GLY A 1 101 ? 19.284 -1.687 -4.018 1.00 87.38 101 GLY A C 1
ATOM 767 O O . GLY A 1 101 ? 18.683 -2.024 -5.039 1.00 87.38 101 GLY A O 1
ATOM 768 N N . ASP A 1 102 ? 19.160 -2.308 -2.852 1.00 91.50 102 ASP A N 1
ATOM 769 C CA . ASP A 1 102 ? 18.316 -3.471 -2.614 1.00 91.50 102 ASP A CA 1
ATOM 770 C C . ASP A 1 102 ? 17.221 -3.129 -1.601 1.00 91.50 102 ASP A C 1
ATOM 772 O O . ASP A 1 102 ? 17.394 -2.260 -0.738 1.00 91.50 102 ASP A O 1
ATOM 776 N N . ILE A 1 103 ? 16.109 -3.856 -1.669 1.00 89.44 103 ILE A N 1
ATOM 777 C CA . ILE A 1 103 ? 15.131 -3.935 -0.586 1.00 89.44 103 ILE A CA 1
ATOM 778 C C . ILE A 1 103 ? 15.211 -5.308 0.073 1.00 89.44 103 ILE A C 1
ATOM 780 O O . ILE A 1 103 ? 15.336 -6.316 -0.616 1.00 89.44 103 ILE A O 1
ATOM 784 N N . SER A 1 104 ? 15.144 -5.348 1.400 1.00 90.75 104 SER A N 1
ATOM 785 C CA . SER A 1 104 ? 15.056 -6.604 2.145 1.00 90.75 104 SER A CA 1
ATOM 786 C C . SER A 1 104 ? 13.597 -7.005 2.329 1.00 90.75 104 SER A C 1
ATOM 788 O O . SER A 1 104 ? 12.760 -6.167 2.672 1.00 90.75 104 SER A O 1
ATOM 790 N N . PHE A 1 105 ? 13.308 -8.288 2.143 1.00 88.12 105 PHE A N 1
ATOM 791 C CA . PHE A 1 105 ? 12.012 -8.888 2.445 1.00 88.12 105 PHE A CA 1
ATOM 792 C C . PHE A 1 105 ? 12.009 -9.525 3.841 1.00 88.12 105 PHE A C 1
ATOM 794 O O . PHE A 1 105 ? 13.060 -9.706 4.455 1.00 88.12 105 PHE A O 1
ATOM 801 N N . GLY A 1 106 ? 10.825 -9.899 4.340 1.00 85.19 106 GLY A N 1
ATOM 802 C CA . GLY A 1 106 ? 10.669 -10.497 5.676 1.00 85.19 106 GLY A CA 1
ATOM 803 C C . GLY A 1 106 ? 11.407 -11.829 5.876 1.00 85.19 106 GLY A C 1
ATOM 804 O O . GLY A 1 106 ? 11.687 -12.206 7.005 1.00 85.19 106 GLY A O 1
ATOM 805 N N . ASN A 1 107 ? 11.774 -12.516 4.790 1.00 87.06 107 ASN A N 1
ATOM 806 C CA . ASN A 1 107 ? 12.589 -13.737 4.802 1.00 87.06 107 ASN A CA 1
ATOM 807 C C . ASN A 1 107 ? 14.101 -13.466 4.634 1.00 87.06 107 ASN A C 1
ATOM 809 O O . ASN A 1 107 ? 14.848 -14.374 4.278 1.00 87.06 107 ASN A O 1
ATOM 813 N N . ASN A 1 108 ? 14.548 -12.219 4.813 1.00 87.50 108 ASN A N 1
ATOM 814 C CA . ASN A 1 108 ? 15.921 -11.744 4.595 1.00 87.50 108 ASN A CA 1
ATOM 815 C C . ASN A 1 108 ? 16.465 -11.867 3.161 1.00 87.50 108 ASN A C 1
ATOM 817 O O . ASN A 1 108 ? 17.613 -11.483 2.916 1.00 87.50 108 ASN A O 1
ATOM 821 N N . SER A 1 109 ? 15.671 -12.342 2.198 1.00 89.81 109 SER A N 1
ATOM 822 C CA . SER A 1 109 ? 16.042 -12.236 0.787 1.00 89.81 109 SER A CA 1
ATOM 823 C C . SER A 1 109 ? 16.027 -10.772 0.337 1.00 89.81 109 SER A C 1
ATOM 825 O O . SER A 1 109 ? 15.425 -9.906 0.984 1.00 89.81 109 SER A O 1
ATOM 827 N N . LYS A 1 110 ? 16.721 -10.487 -0.767 1.00 90.88 110 LYS A N 1
ATOM 828 C CA . LYS A 1 110 ? 16.848 -9.140 -1.320 1.00 90.88 110 LYS A CA 1
ATOM 829 C C . LYS A 1 110 ? 16.217 -9.050 -2.701 1.00 90.88 110 LYS A C 1
ATOM 831 O O . LYS A 1 110 ? 16.405 -9.939 -3.524 1.00 90.88 110 LYS A O 1
ATOM 836 N N . GLY A 1 111 ? 15.517 -7.951 -2.951 1.00 91.00 111 GLY A N 1
ATOM 837 C CA . GLY A 1 111 ? 15.016 -7.570 -4.267 1.00 91.00 111 GLY A CA 1
ATOM 838 C C . GLY A 1 111 ? 15.791 -6.374 -4.800 1.00 91.00 111 GLY A C 1
ATOM 839 O O . GLY A 1 111 ? 15.946 -5.372 -4.097 1.00 91.00 111 GLY A O 1
ATOM 840 N N . LYS A 1 112 ? 16.258 -6.455 -6.045 1.00 94.12 112 LYS A N 1
ATOM 841 C CA . LYS A 1 112 ? 16.976 -5.352 -6.687 1.00 94.12 112 LYS A CA 1
ATOM 842 C C . LYS A 1 112 ? 15.998 -4.249 -7.079 1.00 94.12 112 LYS A C 1
ATOM 844 O O . LYS A 1 112 ? 15.003 -4.510 -7.756 1.00 94.12 112 LYS A O 1
ATOM 849 N N . VAL A 1 113 ? 16.283 -3.007 -6.695 1.00 95.19 113 VAL A N 1
ATOM 850 C CA . VAL A 1 113 ? 15.469 -1.856 -7.104 1.00 95.19 113 VAL A CA 1
ATOM 851 C C . VAL A 1 113 ? 15.907 -1.405 -8.496 1.00 95.19 113 VAL A C 1
ATOM 853 O O . VAL A 1 113 ? 17.056 -1.024 -8.696 1.00 95.19 113 VAL A O 1
ATOM 856 N N . LEU A 1 114 ? 14.988 -1.409 -9.461 1.00 94.12 114 LEU A N 1
ATOM 857 C CA . LEU A 1 114 ? 15.258 -0.979 -10.841 1.00 94.12 114 LEU A CA 1
ATOM 858 C C . LEU A 1 114 ? 14.935 0.505 -11.071 1.00 94.12 114 LEU A C 1
ATOM 860 O O . LEU A 1 114 ? 15.459 1.140 -11.983 1.00 94.12 114 LEU A O 1
ATOM 864 N N . GLY A 1 115 ? 14.069 1.084 -10.243 1.00 95.50 115 GLY A N 1
ATOM 865 C CA . GLY A 1 115 ? 13.699 2.492 -10.325 1.00 95.50 115 GLY A CA 1
ATOM 866 C C . GLY A 1 115 ? 12.430 2.792 -9.543 1.00 95.50 115 GLY A C 1
ATOM 867 O O . GLY A 1 115 ? 12.013 2.024 -8.671 1.00 95.50 115 GLY A O 1
ATOM 868 N N . SER A 1 116 ? 11.798 3.922 -9.845 1.00 96.00 116 SER A N 1
ATOM 869 C CA . SER A 1 116 ? 10.498 4.248 -9.262 1.00 96.00 116 SER A CA 1
ATOM 870 C C . SER A 1 116 ? 9.632 5.096 -10.170 1.00 96.00 116 SER A C 1
ATOM 872 O O . SER A 1 116 ? 10.145 5.859 -10.984 1.00 96.00 116 SER A O 1
ATOM 874 N N . GLY A 1 117 ? 8.325 5.019 -9.965 1.00 95.94 117 GLY A N 1
ATOM 875 C CA . GLY A 1 117 ? 7.362 5.863 -10.657 1.00 95.94 117 GLY A CA 1
ATOM 876 C C . GLY A 1 117 ? 6.133 6.144 -9.808 1.00 95.94 117 GLY A C 1
ATOM 877 O O . GLY A 1 117 ? 6.180 6.117 -8.572 1.00 95.94 117 GLY A O 1
ATOM 878 N N . ILE A 1 118 ? 5.045 6.438 -10.503 1.00 96.19 118 ILE A N 1
ATOM 879 C CA . ILE A 1 118 ? 3.765 6.833 -9.934 1.00 96.19 118 ILE A CA 1
ATOM 880 C C . ILE A 1 118 ? 2.704 5.828 -10.371 1.00 96.19 118 ILE A C 1
ATOM 882 O O . ILE A 1 118 ? 2.614 5.491 -11.551 1.00 96.19 118 ILE A O 1
ATOM 886 N N . VAL A 1 119 ? 1.877 5.399 -9.423 1.00 93.44 119 VAL A N 1
ATOM 887 C CA . VAL A 1 119 ? 0.651 4.630 -9.676 1.00 93.44 119 VAL A CA 1
ATOM 888 C C . VAL A 1 119 ? -0.527 5.508 -9.292 1.00 93.44 119 VAL A C 1
ATOM 890 O O . VAL A 1 119 ? -0.449 6.260 -8.324 1.00 93.44 119 VAL A O 1
ATOM 893 N N . GLN A 1 120 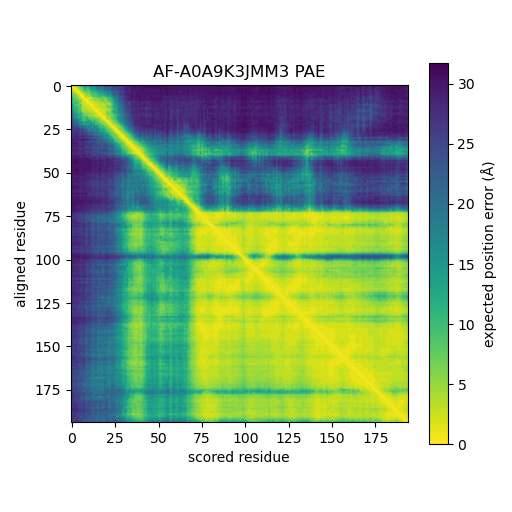? -1.614 5.456 -10.049 1.00 89.00 120 GLN A N 1
ATOM 894 C CA . GLN A 1 120 ? -2.795 6.264 -9.773 1.00 89.00 120 GLN A CA 1
ATOM 895 C C . GLN A 1 120 ? -4.052 5.435 -10.000 1.00 89.00 120 GLN A C 1
ATOM 897 O O . GLN A 1 120 ? -4.169 4.786 -11.037 1.00 89.00 120 GLN A O 1
ATOM 902 N N . ASN A 1 121 ? -4.982 5.502 -9.052 1.00 83.38 121 ASN A N 1
ATOM 903 C CA . ASN A 1 121 ? -6.328 4.962 -9.184 1.00 83.38 121 ASN A CA 1
ATOM 904 C C . ASN A 1 121 ? -7.340 6.067 -8.843 1.00 83.38 121 ASN A C 1
ATOM 906 O O . ASN A 1 121 ? -7.385 6.544 -7.706 1.00 83.38 121 ASN A O 1
ATOM 910 N N . GLY A 1 122 ? -8.095 6.533 -9.841 1.00 84.81 122 GLY A N 1
ATOM 911 C CA . GLY A 1 122 ? -8.944 7.720 -9.717 1.00 84.81 122 GLY A CA 1
ATOM 912 C C . GLY A 1 122 ? -8.157 8.938 -9.216 1.00 84.81 122 GLY A C 1
ATOM 913 O O . GLY A 1 122 ? -7.155 9.340 -9.814 1.00 84.81 122 GLY A O 1
ATOM 914 N N . ASN A 1 123 ? -8.588 9.498 -8.084 1.00 82.25 123 ASN A N 1
ATOM 915 C CA . ASN A 1 123 ? -7.941 10.644 -7.430 1.00 82.25 123 ASN A CA 1
ATOM 916 C C . ASN A 1 123 ? -6.797 10.246 -6.479 1.00 82.25 123 ASN A C 1
ATOM 918 O O . ASN A 1 123 ? -6.050 11.109 -6.018 1.00 82.25 123 ASN A O 1
ATOM 922 N N . LEU A 1 124 ? -6.637 8.953 -6.175 1.00 84.69 124 LEU A N 1
ATOM 923 C CA . LEU A 1 124 ? -5.567 8.468 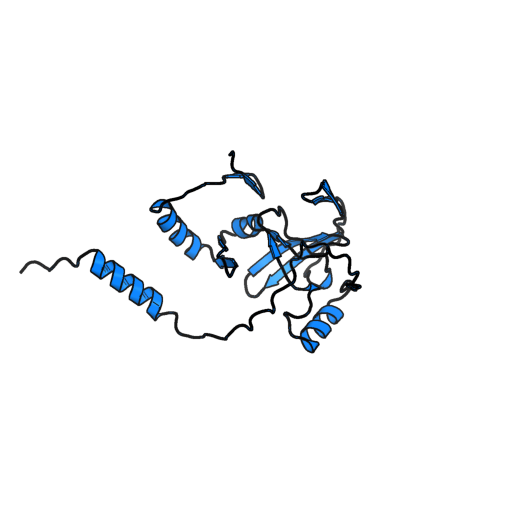-5.310 1.00 84.69 124 LEU A CA 1
ATOM 924 C C . LEU A 1 124 ? -4.296 8.261 -6.126 1.00 84.69 124 LEU A C 1
ATOM 926 O O . LEU A 1 124 ? -4.228 7.424 -7.025 1.00 84.69 124 LEU A O 1
ATOM 930 N N . LYS A 1 125 ? -3.265 9.028 -5.782 1.00 91.81 125 LYS A N 1
ATOM 931 C CA . LYS A 1 125 ? -1.934 8.949 -6.381 1.00 91.81 125 LYS A CA 1
ATOM 932 C C . LYS A 1 125 ? -0.970 8.313 -5.387 1.00 91.81 125 LYS A C 1
ATOM 934 O O . LYS A 1 125 ? -0.880 8.781 -4.257 1.00 91.81 125 LYS A O 1
ATOM 939 N N . PHE A 1 126 ? -0.194 7.324 -5.806 1.00 94.00 126 PHE A N 1
ATOM 940 C CA . PHE A 1 126 ? 0.894 6.711 -5.046 1.00 94.00 126 PHE A CA 1
ATOM 941 C C . PHE A 1 126 ? 2.214 7.079 -5.712 1.00 94.00 126 PHE A C 1
ATOM 943 O O . PHE A 1 126 ? 2.449 6.770 -6.877 1.00 94.00 126 PHE A O 1
ATOM 950 N N . GLU A 1 127 ? 3.062 7.793 -4.982 1.00 94.62 127 GLU A N 1
ATOM 951 C CA . GLU A 1 127 ? 4.339 8.290 -5.492 1.00 94.62 127 GLU A CA 1
ATOM 952 C C . GLU A 1 127 ? 5.483 7.431 -4.965 1.00 94.62 127 GLU A C 1
ATOM 954 O O . GLU A 1 127 ? 5.355 6.770 -3.934 1.00 94.62 127 GLU A O 1
ATOM 959 N N . ASN A 1 128 ? 6.622 7.469 -5.657 1.00 94.50 128 ASN A N 1
ATOM 960 C CA . ASN A 1 128 ? 7.822 6.717 -5.286 1.00 94.50 128 ASN A CA 1
ATOM 961 C C . ASN A 1 128 ? 7.595 5.198 -5.183 1.00 94.50 128 ASN A C 1
ATOM 963 O O . ASN A 1 128 ? 8.296 4.522 -4.423 1.00 94.50 128 ASN A O 1
ATOM 967 N N . VAL A 1 129 ? 6.665 4.660 -5.978 1.00 95.94 129 VAL A N 1
ATOM 968 C CA . VAL A 1 129 ? 6.420 3.218 -6.093 1.00 95.94 129 VAL A CA 1
ATOM 969 C C . VAL A 1 129 ? 7.656 2.566 -6.695 1.00 95.94 129 VAL A C 1
ATOM 971 O O . VAL A 1 129 ? 8.103 2.970 -7.771 1.00 95.94 129 VAL A O 1
ATOM 974 N N . LYS A 1 130 ? 8.242 1.601 -5.985 1.00 95.88 130 LYS A N 1
ATOM 975 C CA . LYS A 1 130 ? 9.489 0.950 -6.391 1.00 95.88 130 LYS A CA 1
ATOM 976 C C . LYS A 1 130 ? 9.216 -0.158 -7.398 1.00 95.88 130 LYS A C 1
ATOM 978 O O . LYS A 1 130 ? 8.385 -1.023 -7.144 1.00 95.88 130 LYS A O 1
ATOM 983 N N . LEU A 1 131 ? 9.949 -0.135 -8.508 1.00 94.31 131 LEU A N 1
ATOM 984 C CA . LEU A 1 131 ? 10.043 -1.287 -9.395 1.00 94.31 131 LEU A CA 1
ATOM 985 C C . LEU A 1 131 ? 11.101 -2.228 -8.827 1.00 94.31 131 LEU A C 1
ATOM 987 O O . LEU A 1 131 ? 12.262 -1.824 -8.710 1.00 94.31 131 LEU A O 1
ATOM 991 N N . ILE A 1 132 ? 10.695 -3.436 -8.462 1.00 93.12 132 ILE A N 1
ATOM 992 C CA . ILE A 1 132 ? 11.574 -4.454 -7.895 1.00 93.12 132 ILE A CA 1
ATOM 993 C C . ILE A 1 132 ? 11.704 -5.596 -8.892 1.00 93.12 132 ILE A C 1
ATOM 995 O O . ILE A 1 132 ? 10.704 -6.092 -9.405 1.00 93.12 132 ILE A O 1
ATOM 999 N N . ASP A 1 133 ? 12.940 -5.996 -9.161 1.00 88.88 133 ASP A N 1
ATOM 1000 C CA . ASP A 1 133 ? 13.229 -7.105 -10.062 1.00 88.88 133 ASP A CA 1
ATOM 1001 C C . ASP A 1 133 ? 12.607 -8.413 -9.544 1.00 88.88 133 ASP A C 1
ATOM 1003 O O . ASP A 1 133 ? 12.715 -8.724 -8.355 1.00 88.88 133 ASP A O 1
ATOM 1007 N N . ASN A 1 134 ? 11.949 -9.160 -10.435 1.00 82.75 134 ASN A N 1
ATOM 1008 C CA . ASN A 1 134 ? 11.288 -10.445 -10.158 1.00 82.75 134 ASN A CA 1
ATOM 1009 C C . ASN A 1 134 ? 10.278 -10.450 -8.988 1.00 82.75 134 ASN A C 1
ATOM 1011 O O . ASN A 1 134 ? 10.027 -11.491 -8.375 1.00 82.75 134 ASN A O 1
ATOM 1015 N N . LEU A 1 135 ? 9.671 -9.305 -8.658 1.00 87.19 135 LEU A N 1
ATOM 1016 C CA . LEU A 1 135 ? 8.627 -9.256 -7.635 1.00 87.19 135 LEU A CA 1
ATOM 1017 C C . LEU A 1 135 ? 7.300 -9.801 -8.183 1.00 87.19 135 LEU A C 1
ATOM 1019 O O . LEU A 1 135 ? 6.688 -9.192 -9.055 1.00 87.19 135 LEU A O 1
ATOM 1023 N N . LYS A 1 136 ? 6.829 -10.919 -7.621 1.00 82.12 136 LYS A N 1
ATOM 1024 C CA . LYS A 1 136 ? 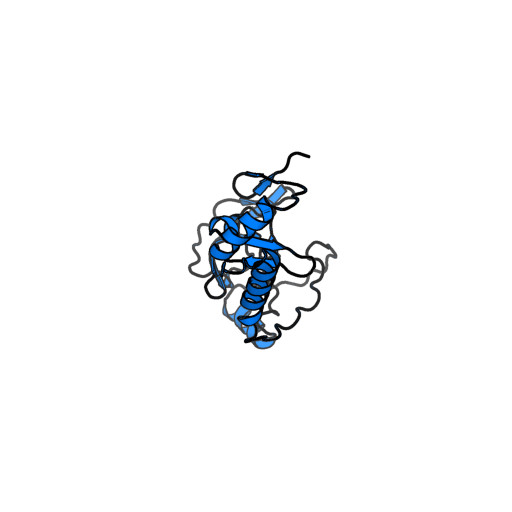5.606 -11.607 -8.077 1.00 82.12 136 LYS A CA 1
ATOM 1025 C C . LYS A 1 136 ? 4.309 -10.835 -7.817 1.00 82.12 136 LYS A C 1
ATOM 1027 O O . LYS A 1 136 ? 3.359 -10.977 -8.574 1.00 82.12 136 LYS A O 1
ATOM 1032 N N . PHE A 1 137 ? 4.255 -10.037 -6.750 1.00 86.44 137 PHE A N 1
ATOM 1033 C CA . PHE A 1 137 ? 3.032 -9.365 -6.305 1.00 86.44 137 PHE A CA 1
ATOM 1034 C C . PHE A 1 137 ? 3.248 -7.865 -6.139 1.00 86.44 137 PHE A C 1
ATOM 1036 O O . PHE A 1 137 ? 4.248 -7.437 -5.561 1.00 86.44 137 PHE A O 1
ATOM 1043 N N . ASN A 1 138 ? 2.285 -7.055 -6.580 1.00 91.88 138 ASN A N 1
ATOM 1044 C CA . ASN A 1 138 ? 2.321 -5.619 -6.316 1.00 91.88 138 ASN A CA 1
ATOM 1045 C C . ASN A 1 138 ? 1.817 -5.341 -4.901 1.00 91.88 138 ASN A C 1
ATOM 1047 O O . ASN A 1 138 ? 0.779 -5.856 -4.492 1.00 91.88 138 ASN A O 1
ATOM 1051 N N . LEU A 1 139 ? 2.533 -4.508 -4.155 1.00 93.69 139 LEU A N 1
ATOM 1052 C CA . LEU A 1 139 ? 2.282 -4.257 -2.741 1.00 93.69 139 LEU A CA 1
ATOM 1053 C C . LEU A 1 139 ? 1.974 -2.776 -2.514 1.00 93.69 139 LEU A C 1
ATOM 1055 O O . LEU A 1 139 ? 2.781 -1.902 -2.842 1.00 93.69 139 LEU A O 1
ATOM 1059 N N . LEU A 1 140 ? 0.823 -2.489 -1.906 1.00 94.69 140 LEU A N 1
ATOM 1060 C CA . LEU A 1 140 ? 0.480 -1.170 -1.381 1.00 94.69 140 LEU A CA 1
ATOM 1061 C C . LEU A 1 140 ? 0.841 -1.108 0.105 1.00 94.69 140 LEU A C 1
ATOM 1063 O O . LEU A 1 140 ? 0.185 -1.730 0.931 1.00 94.69 140 LEU A O 1
ATOM 1067 N N . SER A 1 141 ? 1.868 -0.334 0.456 1.00 95.31 141 SER A N 1
ATOM 1068 C CA . SER A 1 141 ? 2.243 -0.099 1.852 1.00 95.31 141 SER A CA 1
ATOM 1069 C C . SER A 1 141 ? 1.172 0.705 2.596 1.00 95.31 141 SER A C 1
ATOM 1071 O O . SER A 1 141 ? 0.870 1.838 2.215 1.00 95.31 141 SER A O 1
ATOM 1073 N N . VAL A 1 142 ? 0.635 0.140 3.683 1.00 95.56 142 VAL A N 1
ATOM 1074 C CA . VAL A 1 142 ? -0.340 0.822 4.560 1.00 95.56 142 VAL A CA 1
ATOM 1075 C C . VAL A 1 142 ? 0.263 2.063 5.209 1.00 95.56 142 VAL A C 1
ATOM 1077 O O . VAL A 1 142 ? -0.394 3.095 5.277 1.00 95.56 142 VAL A O 1
ATOM 1080 N N . SER A 1 143 ? 1.522 2.002 5.645 1.00 94.81 143 SER A N 1
ATOM 1081 C CA . SER A 1 143 ? 2.168 3.136 6.311 1.00 94.81 143 SER A CA 1
ATOM 1082 C C . SER A 1 143 ? 2.297 4.350 5.390 1.00 94.81 143 SER A C 1
ATOM 1084 O O . SER A 1 143 ? 2.008 5.470 5.808 1.00 94.81 143 SER A O 1
ATOM 1086 N N . GLN A 1 144 ? 2.608 4.136 4.108 1.00 94.75 144 GLN A N 1
ATOM 1087 C CA . GLN A 1 144 ? 2.643 5.219 3.121 1.00 94.75 144 GLN A CA 1
ATOM 1088 C C . GLN A 1 144 ? 1.253 5.742 2.730 1.00 94.75 144 GLN A C 1
ATOM 1090 O O . GLN A 1 144 ? 1.121 6.915 2.378 1.00 94.75 144 GLN A O 1
ATOM 1095 N N . VAL A 1 145 ? 0.207 4.911 2.811 1.00 94.06 145 VAL A N 1
ATOM 1096 C CA . VAL A 1 145 ? -1.183 5.394 2.727 1.00 94.06 145 VAL A CA 1
ATOM 1097 C C . VAL A 1 145 ? -1.490 6.306 3.918 1.00 94.06 145 VAL A C 1
ATOM 1099 O O . VAL A 1 145 ? -2.015 7.405 3.730 1.00 94.06 145 VAL A O 1
ATOM 1102 N N . SER A 1 146 ? -1.103 5.897 5.127 1.00 94.31 146 SER A N 1
ATOM 1103 C CA . SER A 1 146 ? -1.278 6.691 6.346 1.00 94.31 146 SER A CA 1
ATOM 1104 C C . SER A 1 146 ? -0.502 8.007 6.336 1.00 94.31 146 SER A C 1
ATOM 1106 O O . SER A 1 146 ? -1.005 8.998 6.856 1.00 94.31 146 SER A O 1
ATOM 1108 N N . ASP A 1 147 ? 0.657 8.076 5.677 1.00 94.12 147 ASP A N 1
ATOM 1109 C CA . ASP A 1 147 ? 1.400 9.337 5.491 1.00 94.12 147 ASP A CA 1
ATOM 1110 C C . ASP A 1 147 ? 0.622 10.398 4.709 1.00 94.12 147 ASP A C 1
ATOM 1112 O O . ASP A 1 147 ? 0.895 11.590 4.834 1.00 94.12 147 ASP A O 1
ATOM 1116 N N . LYS A 1 148 ? -0.380 9.984 3.928 1.00 92.00 148 LYS A N 1
ATOM 1117 C CA . LYS A 1 148 ? -1.292 10.892 3.220 1.00 92.00 148 LYS A CA 1
ATOM 1118 C C . LYS A 1 148 ? -2.521 11.273 4.048 1.00 92.00 148 LYS A C 1
ATOM 1120 O O . LYS A 1 148 ? -3.473 11.826 3.504 1.00 92.00 148 LYS A O 1
ATOM 1125 N N . GLY A 1 149 ? -2.539 10.925 5.334 1.00 93.31 149 GLY A N 1
ATOM 1126 C CA . GLY A 1 149 ? -3.687 11.096 6.223 1.00 93.31 149 GLY A CA 1
ATOM 1127 C C . GLY A 1 149 ? -4.850 10.150 5.919 1.00 93.31 149 GLY A C 1
ATOM 1128 O O . GLY A 1 149 ? -5.928 10.327 6.472 1.00 93.31 149 GLY A O 1
ATOM 1129 N N . CYS A 1 150 ? -4.670 9.169 5.030 1.00 93.88 150 CYS A N 1
ATOM 1130 C CA . CYS A 1 150 ? -5.708 8.192 4.715 1.00 93.88 150 CYS A CA 1
ATOM 1131 C C . CYS A 1 150 ? -5.676 7.024 5.713 1.00 93.88 150 CYS A C 1
ATOM 1133 O O . CYS A 1 150 ? -4.611 6.571 6.136 1.00 93.88 150 CYS A O 1
ATOM 1135 N N . GLY A 1 151 ? -6.845 6.496 6.060 1.00 94.19 151 GLY A N 1
ATOM 1136 C CA . GLY A 1 151 ? -6.983 5.325 6.926 1.00 94.19 151 GLY A CA 1
ATOM 1137 C C . GLY A 1 151 ? -7.119 4.052 6.102 1.00 94.19 151 GLY A C 1
ATOM 1138 O O . GLY A 1 151 ? -7.764 4.063 5.059 1.00 94.19 151 GLY A O 1
ATOM 1139 N N . SER A 1 152 ? -6.538 2.950 6.574 1.00 94.19 152 SER A N 1
ATOM 1140 C CA . SER A 1 152 ? -6.783 1.617 6.010 1.00 94.19 152 SER A CA 1
ATOM 1141 C C . SER A 1 152 ? -7.650 0.825 6.982 1.00 94.19 152 SER A C 1
ATOM 1143 O O . SER A 1 152 ? -7.209 0.515 8.087 1.00 94.19 152 SER A O 1
ATOM 1145 N N . PHE A 1 153 ? -8.885 0.525 6.591 1.00 94.62 153 PHE A N 1
ATOM 1146 C CA . PHE A 1 153 ? -9.853 -0.180 7.425 1.00 94.62 153 PHE A CA 1
ATOM 1147 C C . PHE A 1 153 ? -10.032 -1.612 6.926 1.00 94.62 153 PHE A C 1
ATOM 1149 O O . PHE A 1 153 ? -10.607 -1.838 5.860 1.00 94.62 153 PHE A O 1
ATOM 1156 N N . PHE A 1 154 ? -9.513 -2.570 7.690 1.00 93.94 154 PHE A N 1
ATOM 1157 C CA . PHE A 1 154 ? -9.583 -3.991 7.371 1.00 93.94 154 PHE A CA 1
ATOM 1158 C C . PHE A 1 154 ? -10.765 -4.636 8.085 1.00 93.94 154 PHE A C 1
ATOM 1160 O O . PHE A 1 154 ? -10.958 -4.475 9.288 1.00 93.94 154 PHE A O 1
ATOM 1167 N N . THR A 1 155 ? -11.537 -5.395 7.324 1.00 94.25 155 THR A N 1
ATOM 1168 C CA . THR A 1 155 ? -12.618 -6.253 7.807 1.00 94.25 155 THR A CA 1
ATOM 1169 C C . THR A 1 155 ? -12.355 -7.678 7.341 1.00 94.25 155 THR A C 1
ATOM 1171 O O . THR A 1 155 ? -11.424 -7.917 6.573 1.00 94.25 155 THR A O 1
ATOM 1174 N N . LYS A 1 156 ? -13.195 -8.622 7.770 1.00 93.62 156 LYS A N 1
ATOM 1175 C CA . LYS A 1 156 ? -13.136 -10.008 7.295 1.00 93.62 156 LYS A CA 1
ATOM 1176 C C . LYS A 1 156 ? -13.168 -10.109 5.763 1.00 93.62 156 LYS A C 1
ATOM 1178 O O . LYS A 1 156 ? -12.471 -10.945 5.205 1.00 93.62 156 LYS A O 1
ATOM 1183 N N . ASP A 1 157 ? -13.954 -9.252 5.112 1.00 92.25 157 ASP A N 1
ATOM 1184 C CA . ASP A 1 157 ? -14.294 -9.415 3.696 1.00 92.25 157 ASP A CA 1
ATOM 1185 C C . ASP A 1 157 ? -13.625 -8.373 2.786 1.00 92.25 157 ASP A C 1
ATOM 1187 O O . ASP A 1 157 ? -13.581 -8.544 1.573 1.00 92.25 157 ASP A O 1
ATOM 1191 N N . SER A 1 158 ? -13.127 -7.261 3.339 1.00 91.62 158 SER A N 1
ATOM 1192 C CA . SER A 1 158 ? -12.586 -6.160 2.530 1.00 91.62 158 SER A CA 1
ATOM 1193 C C . SER A 1 158 ? -11.599 -5.266 3.278 1.00 91.62 158 SER A C 1
ATOM 1195 O O . SER A 1 158 ? -11.641 -5.149 4.507 1.00 91.62 158 SER A O 1
ATOM 1197 N N . CYS A 1 159 ? -10.755 -4.573 2.511 1.00 94.38 159 CYS A N 1
ATOM 1198 C CA . CYS A 1 159 ? -9.961 -3.433 2.961 1.00 94.38 159 CYS A CA 1
ATOM 1199 C C . CYS A 1 159 ? -10.490 -2.156 2.295 1.00 94.38 159 CYS A C 1
ATOM 1201 O O . CYS A 1 159 ? -10.635 -2.112 1.074 1.00 94.38 159 CYS A O 1
ATOM 1203 N N . LYS A 1 160 ? -10.758 -1.112 3.083 1.00 93.81 160 LYS A N 1
ATOM 1204 C CA . LYS A 1 160 ? -11.193 0.200 2.584 1.00 93.81 160 LYS A CA 1
ATOM 1205 C C . LYS A 1 160 ? -10.134 1.251 2.880 1.00 93.81 160 LYS A C 1
ATOM 1207 O O . LYS A 1 160 ? -9.723 1.399 4.030 1.00 93.81 160 LYS A O 1
ATOM 1212 N N . ILE A 1 161 ? -9.738 2.008 1.860 1.00 93.25 161 ILE A N 1
ATOM 1213 C CA . ILE A 1 161 ? -8.903 3.199 2.030 1.00 93.25 161 ILE A CA 1
ATOM 1214 C C . ILE A 1 161 ? -9.823 4.408 2.171 1.00 93.25 161 ILE A C 1
ATOM 1216 O O . ILE A 1 161 ? -10.521 4.780 1.230 1.00 93.25 161 ILE A O 1
ATOM 1220 N N . ILE A 1 162 ? -9.845 5.001 3.360 1.00 94.38 162 ILE A N 1
ATOM 1221 C CA . ILE A 1 162 ? -10.724 6.118 3.707 1.00 94.38 162 ILE A CA 1
ATOM 1222 C C . ILE A 1 162 ? -9.949 7.433 3.755 1.00 94.38 162 ILE A C 1
ATOM 1224 O O . ILE A 1 162 ? -8.797 7.483 4.185 1.00 94.38 162 ILE A O 1
ATOM 1228 N N . GLY A 1 163 ? -10.595 8.509 3.310 1.00 93.75 163 GLY A N 1
ATOM 1229 C CA . GLY A 1 163 ? -9.981 9.832 3.264 1.00 93.75 163 GLY A CA 1
ATOM 1230 C C . GLY A 1 163 ? -9.799 10.476 4.649 1.00 93.75 163 GLY A C 1
ATOM 1231 O O . GLY A 1 163 ? -10.489 10.095 5.601 1.00 93.75 163 GLY A O 1
ATOM 1232 N N . PRO A 1 164 ? -8.936 11.505 4.759 1.00 94.69 164 PRO A N 1
ATOM 1233 C CA . PRO A 1 164 ? -8.560 12.120 6.038 1.00 94.69 164 PRO A CA 1
ATOM 1234 C C . PRO A 1 164 ? -9.727 12.648 6.879 1.00 94.69 164 PRO A C 1
ATOM 1236 O O . PRO A 1 164 ? -9.727 12.518 8.099 1.00 94.69 164 PRO A O 1
ATOM 1239 N N . GLU A 1 165 ? -10.758 13.209 6.245 1.00 94.62 165 GLU A N 1
ATOM 1240 C CA . GLU A 1 165 ? -11.926 13.731 6.966 1.00 94.62 165 GLU A CA 1
ATOM 1241 C C . GLU A 1 165 ? -12.724 12.631 7.676 1.00 94.62 165 GLU A C 1
ATOM 1243 O O . GLU A 1 165 ? -13.244 12.839 8.771 1.00 94.62 165 GLU A O 1
ATOM 1248 N N . MET A 1 166 ? -12.794 11.435 7.087 1.00 95.12 166 MET A N 1
ATOM 1249 C CA . MET A 1 166 ? -13.451 10.292 7.720 1.00 95.12 166 MET A CA 1
ATOM 1250 C C . MET A 1 166 ? -12.578 9.675 8.816 1.00 95.12 166 MET A C 1
ATOM 1252 O O . MET A 1 166 ? -13.111 9.261 9.845 1.00 95.12 166 MET A O 1
ATOM 1256 N N . VAL A 1 167 ? -11.251 9.676 8.639 1.00 96.06 167 VAL A N 1
ATOM 1257 C CA . VAL A 1 167 ? -10.296 9.223 9.665 1.00 96.06 167 VAL A CA 1
ATOM 1258 C C . VAL A 1 167 ? -10.486 9.998 10.966 1.00 96.06 167 VAL A C 1
ATOM 1260 O O . VAL A 1 167 ? -10.677 9.372 12.004 1.00 96.06 167 VAL A O 1
ATOM 1263 N N . LYS A 1 168 ? -10.566 11.335 10.909 1.00 95.38 168 LYS A N 1
ATOM 1264 C CA . LYS A 1 168 ? -10.796 12.183 12.097 1.00 95.38 168 LYS A CA 1
ATOM 1265 C C . LYS A 1 168 ? -12.051 11.779 12.878 1.00 95.38 168 LYS A C 1
ATOM 1267 O O . LYS A 1 168 ? -12.044 11.758 14.104 1.00 95.38 168 LYS A O 1
ATOM 1272 N N . LYS A 1 169 ? -13.142 11.448 12.176 1.00 95.50 169 LYS A N 1
ATOM 1273 C CA . LYS A 1 169 ? -14.395 11.005 12.813 1.00 95.50 169 LYS A CA 1
ATOM 1274 C C . LYS A 1 169 ? -14.225 9.647 13.494 1.00 95.50 169 LYS A C 1
ATOM 1276 O O . LYS A 1 169 ? -14.712 9.452 14.603 1.00 95.50 169 LYS A O 1
ATOM 1281 N N . ILE A 1 170 ? -13.525 8.721 12.842 1.00 94.50 170 ILE A N 1
ATOM 1282 C CA . ILE A 1 170 ? -13.276 7.376 13.373 1.00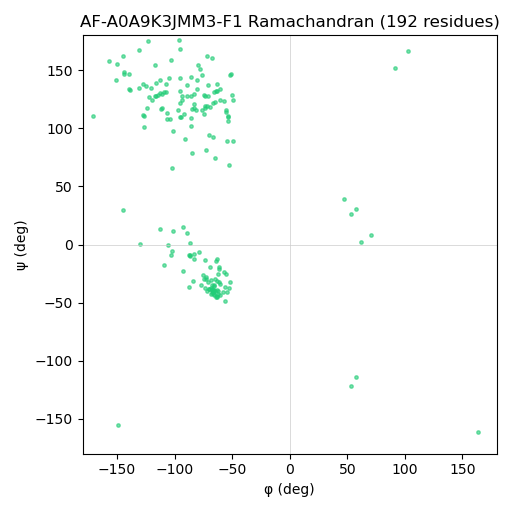 94.50 170 ILE A CA 1
ATOM 1283 C C . ILE A 1 170 ? -12.351 7.421 14.592 1.00 94.50 170 ILE A C 1
ATOM 1285 O O . ILE A 1 170 ? -12.600 6.699 15.553 1.00 94.50 170 ILE A O 1
ATOM 1289 N N . GLU A 1 171 ? -11.338 8.288 14.603 1.00 92.81 171 GLU A N 1
ATOM 1290 C CA . GLU A 1 171 ? -10.442 8.461 15.755 1.00 92.81 171 GLU A CA 1
ATOM 1291 C C . GLU A 1 171 ? -11.207 8.848 17.029 1.00 92.81 171 GLU A C 1
ATOM 1293 O O . GLU A 1 171 ? -10.952 8.280 18.090 1.00 92.81 171 GLU A O 1
ATOM 1298 N N . VAL A 1 172 ? -12.204 9.735 16.921 1.00 92.94 172 VAL A N 1
ATOM 1299 C CA . VAL A 1 172 ? -13.077 10.108 18.050 1.00 92.94 172 VAL A CA 1
ATOM 1300 C C . VAL A 1 172 ? -13.874 8.904 18.562 1.00 92.94 172 VAL A C 1
ATOM 1302 O O . VAL A 1 172 ? -13.967 8.693 19.771 1.00 92.94 172 VAL A O 1
ATOM 1305 N N . VAL A 1 173 ? -14.415 8.084 17.656 1.00 92.94 173 VAL A N 1
ATOM 1306 C CA . VAL A 1 173 ? -15.175 6.877 18.021 1.00 92.94 173 VAL A CA 1
ATOM 1307 C C . VAL A 1 173 ? -14.277 5.841 18.704 1.00 92.94 173 VAL A C 1
ATOM 1309 O O . VAL A 1 173 ? -14.670 5.266 19.717 1.00 92.94 173 VAL A O 1
ATOM 1312 N N . ILE A 1 174 ? -13.061 5.620 18.193 1.00 92.75 174 ILE A N 1
ATOM 1313 C CA . ILE A 1 174 ? -12.097 4.673 18.778 1.00 92.75 174 ILE A CA 1
ATOM 1314 C C . ILE A 1 174 ? -11.649 5.137 20.167 1.00 92.75 174 ILE A C 1
ATOM 1316 O O . ILE A 1 174 ? -11.555 4.310 21.073 1.00 92.75 174 ILE A O 1
ATOM 1320 N N . ALA A 1 175 ? -11.423 6.441 20.356 1.00 89.56 175 ALA A N 1
ATOM 1321 C CA . ALA A 1 175 ? -11.026 7.002 21.647 1.00 89.56 175 ALA A CA 1
ATOM 1322 C C . ALA A 1 175 ? -12.079 6.775 22.748 1.00 89.56 175 ALA A C 1
ATOM 1324 O O . ALA A 1 175 ? -11.718 6.598 23.910 1.00 89.56 175 ALA A O 1
ATOM 1325 N N . GLY A 1 176 ? -13.368 6.754 22.390 1.00 87.50 176 GLY A N 1
ATOM 1326 C CA . GLY A 1 176 ? -14.463 6.412 23.306 1.00 87.50 176 GLY A CA 1
ATOM 1327 C C . GLY A 1 176 ? -14.764 4.911 23.412 1.00 87.50 176 GLY A C 1
ATOM 1328 O O . GLY A 1 176 ? -15.568 4.505 24.250 1.00 87.50 176 GLY A O 1
ATOM 1329 N N . GLY A 1 177 ? -14.159 4.084 22.557 1.00 90.25 177 GLY A N 1
ATOM 1330 C CA . GLY A 1 177 ? -14.405 2.649 22.468 1.00 90.25 177 GLY A CA 1
ATOM 1331 C C . GLY A 1 177 ? -13.410 1.797 23.258 1.00 90.25 177 GLY A C 1
ATOM 1332 O O . GLY A 1 177 ? -12.426 2.268 23.825 1.00 90.25 177 GLY A O 1
ATOM 1333 N N . LYS A 1 178 ? -13.647 0.481 23.265 1.00 93.19 178 LYS A N 1
ATOM 1334 C CA . LYS A 1 178 ? -12.717 -0.488 23.853 1.00 93.19 178 LYS A CA 1
ATOM 1335 C C . LYS A 1 178 ? -11.650 -0.884 22.831 1.00 93.19 178 LYS A C 1
ATOM 1337 O O . LYS A 1 178 ? -11.928 -1.639 21.904 1.00 93.19 178 LYS A O 1
ATOM 1342 N N . THR A 1 179 ? -10.419 -0.424 23.042 1.00 92.06 179 THR A N 1
ATOM 1343 C CA . THR A 1 179 ? -9.250 -0.850 22.259 1.00 92.06 179 THR A CA 1
ATOM 1344 C C . THR A 1 179 ? -8.536 -2.002 22.963 1.00 92.06 179 THR A C 1
ATOM 1346 O O . THR A 1 179 ? -8.230 -1.911 24.149 1.00 92.06 179 THR A O 1
ATOM 1349 N N . HIS A 1 180 ? -8.286 -3.098 22.244 1.00 92.88 180 HIS A N 1
ATOM 1350 C CA . HIS A 1 180 ? -7.660 -4.300 22.808 1.00 92.88 180 HIS A CA 1
ATOM 1351 C C . HIS A 1 180 ? -6.126 -4.271 22.773 1.00 92.88 180 HIS A C 1
ATOM 1353 O O . HIS A 1 180 ? -5.494 -4.770 23.697 1.00 92.88 180 HIS A O 1
ATOM 1359 N N . LEU A 1 181 ? -5.535 -3.705 21.718 1.00 93.38 181 LEU A N 1
ATOM 1360 C CA . LEU A 1 181 ? -4.090 -3.633 21.513 1.00 93.38 181 LEU A CA 1
ATOM 1361 C C . LEU A 1 181 ? -3.761 -2.385 20.691 1.00 93.38 181 LEU A C 1
ATOM 1363 O O . LEU A 1 181 ? -4.491 -2.060 19.754 1.00 93.38 181 LEU A O 1
ATOM 1367 N N . VAL A 1 182 ? -2.659 -1.711 21.017 1.00 92.75 182 VAL A N 1
ATOM 1368 C CA . VAL A 1 182 ? -2.169 -0.545 20.271 1.00 92.75 182 VAL A CA 1
ATOM 1369 C C . VAL A 1 182 ? -0.737 -0.811 19.823 1.00 92.75 182 VAL A C 1
ATOM 1371 O O . VAL A 1 182 ? 0.156 -0.946 20.655 1.00 92.75 182 VAL A O 1
ATOM 1374 N N . ALA A 1 183 ? -0.517 -0.853 18.508 1.00 94.31 183 ALA A N 1
ATOM 1375 C CA . ALA A 1 183 ? 0.817 -0.866 17.919 1.00 94.31 183 ALA A CA 1
ATOM 1376 C C . ALA A 1 183 ? 1.238 0.567 17.574 1.00 94.31 183 ALA A C 1
ATOM 1378 O O . ALA A 1 183 ? 0.541 1.270 16.839 1.00 94.31 183 ALA A O 1
ATOM 1379 N N . GLN A 1 184 ? 2.380 1.001 18.098 1.00 93.12 184 GLN A N 1
ATOM 1380 C CA . GLN A 1 184 ? 2.930 2.324 17.831 1.00 93.12 184 GLN A CA 1
ATOM 1381 C C . GLN A 1 184 ? 3.644 2.347 16.485 1.00 93.12 184 GLN A C 1
ATOM 1383 O O . GLN A 1 184 ? 4.331 1.400 16.097 1.00 93.12 184 GLN A O 1
ATOM 1388 N N . ARG A 1 185 ? 3.502 3.453 15.758 1.00 93.50 185 ARG A N 1
ATOM 1389 C CA . ARG A 1 185 ? 4.194 3.621 14.484 1.00 93.50 185 ARG A CA 1
ATOM 1390 C C . ARG A 1 185 ? 5.682 3.895 14.722 1.00 93.50 185 ARG A C 1
ATOM 1392 O O . ARG A 1 185 ? 6.034 4.826 15.439 1.00 93.50 185 ARG A O 1
ATOM 1399 N N . SER A 1 186 ? 6.544 3.123 14.066 1.00 91.19 186 SER A N 1
ATOM 1400 C CA . SER A 1 186 ? 7.997 3.312 14.046 1.00 91.19 186 SER A CA 1
ATOM 1401 C C . SER A 1 186 ? 8.470 3.375 12.594 1.00 91.19 186 SER A C 1
ATOM 1403 O O . SER A 1 186 ? 8.529 2.368 11.885 1.00 91.19 186 SER A O 1
ATOM 1405 N N . GLY A 1 187 ? 8.728 4.591 12.103 1.00 91.50 187 GLY A N 1
ATOM 1406 C CA . GLY A 1 187 ? 9.001 4.836 10.686 1.00 91.50 187 GLY A CA 1
ATOM 1407 C C . GLY A 1 187 ? 7.856 4.351 9.784 1.00 91.50 187 GLY A C 1
ATOM 1408 O O . GLY A 1 187 ? 6.740 4.873 9.833 1.00 91.50 187 GLY A O 1
ATOM 1409 N N . ASN A 1 188 ? 8.133 3.334 8.964 1.00 90.38 188 ASN A N 1
ATOM 1410 C CA . ASN A 1 188 ? 7.186 2.791 7.981 1.00 90.38 188 ASN A CA 1
ATOM 1411 C C . ASN A 1 188 ? 6.517 1.481 8.430 1.00 90.38 188 ASN A C 1
ATOM 1413 O O . ASN A 1 188 ? 5.901 0.807 7.604 1.00 90.38 188 ASN A O 1
ATOM 1417 N N . VAL A 1 189 ? 6.653 1.100 9.699 1.00 90.25 189 VAL A N 1
ATOM 1418 C CA . VAL A 1 189 ? 6.028 -0.101 10.270 1.00 90.25 189 VAL A CA 1
ATOM 1419 C C . VAL A 1 189 ? 5.305 0.233 11.573 1.00 90.25 189 VAL A C 1
ATOM 1421 O O . VAL A 1 189 ? 5.477 1.317 12.135 1.00 90.25 189 VAL A O 1
ATOM 1424 N N . TYR A 1 190 ? 4.491 -0.704 12.051 1.00 92.25 190 TYR A N 1
ATOM 1425 C CA . TYR A 1 190 ? 3.758 -0.607 13.311 1.00 92.25 190 TYR A CA 1
ATOM 1426 C C . TYR A 1 190 ? 4.267 -1.701 14.244 1.00 92.25 190 TYR A C 1
ATOM 1428 O O . TYR A 1 190 ? 4.352 -2.860 13.842 1.00 92.25 190 TYR A O 1
ATOM 1436 N N . VAL A 1 191 ? 4.646 -1.324 15.461 1.00 92.38 191 VAL A N 1
ATOM 1437 C CA . VAL A 1 191 ? 5.329 -2.192 16.422 1.00 92.38 191 VAL A CA 1
ATOM 1438 C C . VAL A 1 191 ? 4.545 -2.209 17.723 1.00 92.38 191 VAL A C 1
ATOM 1440 O O . VAL A 1 191 ? 4.104 -1.173 18.215 1.00 92.38 191 VAL A O 1
ATOM 1443 N N . VAL A 1 192 ? 4.389 -3.396 18.285 1.00 94.69 192 VAL A N 1
ATOM 1444 C CA . VAL A 1 192 ? 3.833 -3.614 19.613 1.00 94.69 192 VAL A CA 1
ATOM 1445 C C . VAL A 1 192 ? 4.775 -4.549 20.353 1.00 94.69 192 VAL A C 1
ATOM 1447 O O . VAL A 1 192 ? 5.258 -5.515 19.767 1.00 94.69 192 VAL A O 1
ATOM 1450 N N . ASP A 1 193 ? 5.071 -4.217 21.603 1.00 90.69 193 ASP A N 1
ATOM 1451 C CA . ASP A 1 193 ? 5.765 -5.122 22.514 1.00 90.69 193 ASP A CA 1
ATOM 1452 C C . ASP A 1 193 ? 4.705 -6.009 23.174 1.00 90.69 193 ASP A C 1
ATOM 1454 O O . ASP A 1 193 ? 3.685 -5.487 23.640 1.00 90.69 193 ASP A O 1
ATOM 1458 N N . MET A 1 194 ? 4.886 -7.328 23.118 1.00 87.75 194 MET A N 1
ATOM 1459 C CA . MET A 1 194 ? 3.901 -8.322 23.569 1.00 87.75 194 MET A CA 1
ATOM 1460 C C . MET A 1 194 ? 4.470 -9.207 24.664 1.00 87.75 194 MET A C 1
ATOM 1462 O O . MET A 1 194 ? 5.621 -9.667 24.501 1.00 87.75 194 MET A O 1
#

Radius of gyration: 21.42 Å; Cα contacts (8 Å, |Δi|>4): 257; chains: 1; bounding box: 65×51×53 Å

Secondary structure (DSSP, 8-state):
----PPPHHHHHHHHHHHHHHTT-S-------------TT-------------SHHHHHHHHHHH-TTS-GGG-EEEETT-SS-EES-GGG-EEEEE----EEE-TTS-EEEEEEEEEEEETTEEEEEEEEETT--SEEEEHHHHHTTT-EEEE-SS-EEEE-HHHHHHHHHHHHHS-----PEEETTEEE---